Protein 1FZQ (pdb70)

Organism: Mus musculus (NCBI:txid10090)

Secondary structure (DSSP, 8-state):
----HHHH-SS--SSPEEEEEEESTTSSHHHHHHHH--SPPEEEEEETTEEEEEEEETTEEEEEEE-SS-GGGHHHHHHHHTT-SEEEEEEETT-GGGHHHHHHHHHHHTT-GGGTT--EEEEEE-TTSTTPPPHHHHHHHTTGGG--SS-EEEEE--TTT-TTHHHHHHHHHHT-

Radius of gyration: 15.07 Å; Cα contacts (8 Å, |Δi|>4): 317; chains: 1; bounding box: 36×38×41 Å

Solvent-accessible surface area: 9396 Å² total; per-residue (Å²): 120,179,88,20,9,4,144,88,13,169,108,42,33,149,103,68,0,76,2,5,0,0,0,13,71,102,2,14,9,42,60,2,1,128,50,0,6,97,68,139,44,59,136,77,84,55,35,168,33,3,103,2,63,24,6,82,4,86,41,3,90,1,28,5,6,75,8,7,75,98,207,157,16,54,76,97,6,90,75,62,2,109,87,12,38,0,1,0,0,1,5,22,4,29,39,156,200,67,56,152,77,5,12,96,23,4,62,68,8,28,127,36,139,89,1,67,100,13,14,0,0,0,0,0,4,43,51,66,80,188,93,24,8,60,26,81,102,5,5,114,42,16,92,0,111,87,23,201,88,22,77,55,70,37,40,45,4,4,2,133,89,16,133,13,0,58,85,0,0,52,38,0,19,174,40,65

GO terms:
  GO:0005525 GTP binding (F, IDA)
  GO:0003924 GTPase activity (F, IDA)
  GO:0019003 GDP binding (F, IDA)
  GO:0001822 kidney development (P, IMP)
  GO:0042461 photoreceptor cell development (P, IMP)
  GO:1903441 protein localization to ciliary membrane (P, IMP)
  GO:0006893 Golgi to plasma membrane transport (P, IMP)
  GO:0005515 protein binding (F, IPI)
  GO:0042073 intraciliary transport (P, IMP)
  GO:0007224 smoothened signaling pathway (P, IMP)
  GO:0000287 magnesium ion binding (F, IDA)
  GO:0035869 ciliary transition zone (C, IDA)
  GO:0036064 ciliary basal body (C, IDA)
  GO:0005930 axoneme (C, IDA)

Sequence (176 aa):
GLLSILRKLKSAPDQEVRILLLGLDNAGKTTLLKQLASEDISHITPTQGFNIKSVQSQGFKLNVWDIGGQRKIRPYWRSYFENTDILIYVIDSADRKRFEETGQELTELLEEEKLSCVPVLIFANKQDLLTAAPASEIAEGLNLHTIRDRVWQIQSCSALTGEGVQDGMNWVCKNV

Foldseek 3Di:
DPDAQLVVDDLFDDAQAEEEEEFAPPLCRVLLVVSHDVDDWDWDDPDPPWIWTWDDDNSYTYIYTYDDDDDPCVVVVLVSLQPHQAYEYGGAQLCPVCLLVRLVRVVVVCVDPSNFQREYEYEQEPPVDPRGDDQVVSCVSSVVVVDDRYHYYYWYAYSNVGPGSSVSVNVVRVRD

Nearest PDB structures (foldseek):
  1hur-assembly1_B  TM=9.306E-01  e=9.070E-22  Homo sapiens
  3lrp-assembly1_A  TM=9.505E-01  e=2.218E-21  Plasmodium falciparum
  1e0s-assembly1_A  TM=9.606E-01  e=5.782E-21  Homo sapiens
  6a8d-assembly1_A  TM=9.564E-01  e=5.782E-21  Chlamydomonas reinhardtii
  2x77-assembly1_A  TM=9.095E-01  e=7.488E-22  Leishmania maj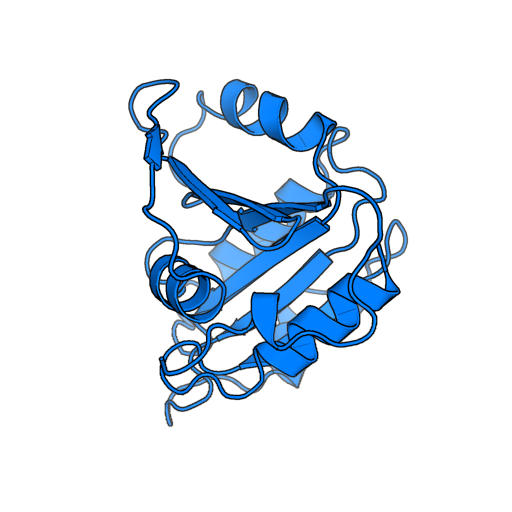or

B-factor: mean 23.77, std 12.43, range [6.06, 65.51]

CATH classification: 3.40.50.300

InterPro domains:
  IPR005225 Small GTP-binding domain [TIGR00231] (16-137)
  IPR006689 Small GTPase superfamily, ARF/SAR type [PF00025] (4-176)
  IPR006689 Small GTPase superfamily, ARF/SAR type [PR00328] (19-42)
  IPR006689 Small GTPase superfamily, ARF/SAR type [PR00328] (47-71)
  IPR006689 Small GTPase superfamily, ARF/SAR type [PR00328] (74-99)
  IPR006689 Small GTPase superfamily, ARF/SAR type [PR00328] (119-140)
  IPR006689 Small GTPase superfamily, ARF/SAR type [SM00178] (3-177)
  IPR027417 P-loop containing nucleoside triphosphate hydrolase [G3DSA:3.40.50.300] (18-182)
  IPR027417 P-loop containing nucleoside triphosphate hydrolase [SSF52540] (15-177)
  IPR044612 ADP-ribosylation factor-like protein 2/3 [PTHR45697] (1-179)

Structure (mmCIF, N/CA/C/O backbone):
data_1FZQ
#
_entry.id   1FZQ
#
_cell.length_a   74.421
_cell.length_b   64.583
_cell.length_c   40.386
_cell.angle_alpha   90.00
_cell.angle_beta   90.00
_cell.angle_gamma   90.00
#
_symmetry.space_group_name_H-M   'P 21 21 2'
#
loop_
_entity.id
_entity.type
_entity.pdbx_description
1 polymer 'ADP-RIBOSYLATION FACTOR-LIKE PROTEIN 3'
2 non-polymer 'SULFATE ION'
3 non-polymer 'AMMONIUM ION'
4 non-polymer '2-(N-MORPHOLINO)-ETHANESULFONIC ACID'
5 non-polymer "GUANOSINE-5'-DIPHOSPHATE"
6 water water
#
loop_
_atom_site.group_PDB
_atom_site.id
_atom_site.type_symbol
_atom_site.label_atom_id
_atom_site.label_alt_id
_atom_site.label_comp_id
_atom_site.label_asym_id
_atom_site.label_entity_id
_atom_site.label_seq_id
_atom_site.pdbx_PDB_ins_code
_atom_site.Cartn_x
_atom_site.Cartn_y
_atom_site.Cartn_z
_atom_site.occupancy
_atom_site.B_iso_or_equiv
_atom_site.auth_seq_id
_atom_site.auth_comp_id
_atom_site.auth_asym_id
_atom_site.auth_atom_id
_atom_site.pdbx_PDB_model_num
ATOM 1 N N . GLY A 1 1 ? 17.629 10.539 -5.911 1.00 50.22 2 GLY A N 1
ATOM 2 C CA . GLY A 1 1 ? 16.161 10.599 -6.093 1.00 50.30 2 GLY A CA 1
ATOM 3 C C . GLY A 1 1 ? 15.398 9.526 -5.338 1.00 49.65 2 GLY A C 1
ATOM 4 O O . GLY A 1 1 ? 15.460 8.344 -5.673 1.00 51.09 2 GLY A O 1
ATOM 5 N N . LEU A 1 2 ? 14.684 9.947 -4.296 1.00 48.67 3 LEU A N 1
ATOM 6 C CA . LEU A 1 2 ? 13.863 9.046 -3.433 1.00 46.70 3 LEU A CA 1
ATOM 7 C C . LEU A 1 2 ? 13.553 9.944 -2.274 1.00 44.71 3 LEU A C 1
ATOM 8 O O . LEU A 1 2 ? 13.882 9.727 -1.125 1.00 45.68 3 LEU A O 1
ATOM 13 N N . LEU A 1 3 ? 12.806 10.914 -2.710 1.00 41.12 4 LEU A N 1
ATOM 14 C CA . LEU A 1 3 ? 12.374 12.068 -1.997 1.00 37.20 4 LEU A CA 1
ATOM 15 C C . LEU A 1 3 ? 12.039 12.203 -0.513 1.00 33.07 4 LEU A C 1
ATOM 16 O O . LEU A 1 3 ? 11.172 11.504 0.002 1.00 32.47 4 LEU A O 1
ATOM 21 N N . SER A 1 4 ? 12.650 13.244 0.064 1.00 29.27 5 SER A N 1
ATOM 22 C CA . SER A 1 4 ? 12.515 13.634 1.474 1.00 25.66 5 SER A CA 1
ATOM 23 C C . SER A 1 4 ? 11.155 14.288 1.616 1.00 24.65 5 SER A C 1
ATOM 24 O O . SER A 1 4 ? 10.622 14.834 0.651 1.00 22.51 5 SER A O 1
ATOM 28 N N . ILE A 1 5 ? 10.595 14.238 2.812 1.00 21.98 6 ILE A N 1
ATOM 29 C CA . ILE A 1 5 ? 9.262 14.762 3.036 1.00 21.15 6 ILE A CA 1
ATOM 30 C C . ILE A 1 5 ? 9.054 16.272 2.921 1.00 21.24 6 ILE A C 1
ATOM 31 O O . ILE A 1 5 ? 8.037 16.709 2.380 1.00 20.61 6 ILE A O 1
ATOM 36 N N . LEU A 1 6 ? 9.996 17.076 3.406 1.00 20.85 7 LEU A N 1
ATOM 37 C CA . LEU A 1 6 ? 9.829 18.525 3.328 1.00 22.01 7 LEU A CA 1
ATOM 38 C C . LEU A 1 6 ? 9.641 18.971 1.888 1.00 25.03 7 LEU A C 1
ATOM 39 O O . LEU A 1 6 ? 9.005 19.990 1.618 1.00 25.83 7 LEU A O 1
ATOM 44 N N . ARG A 1 7 ? 10.183 18.188 0.964 1.00 27.36 8 ARG A N 1
ATOM 45 C CA . ARG A 1 7 ? 10.078 18.498 -0.452 1.00 31.85 8 ARG A CA 1
ATOM 46 C C . ARG A 1 7 ? 8.721 18.072 -1.026 1.00 33.91 8 ARG A C 1
ATOM 47 O O . ARG A 1 7 ? 8.143 18.778 -1.854 1.00 36.04 8 ARG A O 1
ATOM 55 N N . LYS A 1 8 ? 8.215 16.923 -0.583 1.00 36.76 9 LYS A N 1
ATOM 56 C CA . LYS A 1 8 ? 6.927 16.414 -1.059 1.00 38.82 9 LYS A CA 1
ATOM 57 C C . LYS A 1 8 ? 5.760 17.313 -0.657 1.00 40.91 9 LYS A C 1
ATOM 58 O O . LYS A 1 8 ? 4.735 17.361 -1.337 1.00 41.39 9 LYS A O 1
ATOM 64 N N . LEU A 1 9 ? 5.916 18.003 0.467 1.00 42.13 10 LEU A N 1
ATOM 65 C CA . LEU A 1 9 ? 4.873 18.870 1.001 1.00 43.65 10 LEU A CA 1
ATOM 66 C C . LEU A 1 9 ? 4.130 19.765 0.017 1.00 46.19 10 LEU A C 1
ATOM 67 O O . LEU A 1 9 ? 4.731 20.522 -0.746 1.00 46.34 10 LEU A O 1
ATOM 72 N N . LYS A 1 10 ? 2.805 19.662 0.057 1.00 48.92 11 LYS A N 1
ATOM 73 C CA . LYS A 1 10 ? 1.925 20.465 -0.781 1.00 52.01 11 LYS A CA 1
ATOM 74 C C . LYS A 1 10 ? 1.387 21.569 0.121 1.00 53.54 11 LYS A C 1
ATOM 75 O O . LYS A 1 10 ? 1.148 21.342 1.307 1.00 54.32 11 LYS A O 1
ATOM 81 N N . SER A 1 11 ? 1.194 22.760 -0.434 1.00 55.16 12 SER A N 1
ATOM 82 C CA . SER A 1 11 ? 0.696 23.885 0.351 1.00 56.49 12 SER A CA 1
ATOM 83 C C . SER A 1 11 ? 1.712 24.228 1.437 1.00 57.14 12 SER A C 1
ATOM 84 O O . SER A 1 11 ? 1.351 24.497 2.584 1.00 57.22 12 SER A O 1
ATOM 87 N N . ALA A 1 12 ? 2.988 24.203 1.065 1.00 57.69 13 ALA A N 1
ATOM 88 C CA . ALA A 1 12 ? 4.066 24.518 1.992 1.00 58.34 13 ALA A CA 1
ATOM 89 C C . ALA A 1 12 ? 4.119 26.028 2.198 1.00 58.59 13 ALA A C 1
ATOM 90 O O . ALA A 1 12 ? 3.879 26.797 1.266 1.00 58.50 13 ALA A O 1
ATOM 92 N N . PRO A 1 13 ? 4.431 26.472 3.427 1.00 58.74 14 PRO A N 1
ATOM 93 C CA . PRO A 1 13 ? 4.517 27.894 3.770 1.00 58.92 14 PRO A CA 1
ATOM 94 C C . PRO A 1 13 ? 5.231 28.776 2.747 1.00 58.68 14 PRO A C 1
ATOM 95 O O . PRO A 1 13 ? 5.818 28.291 1.779 1.00 59.10 14 PRO A O 1
ATOM 99 N N . ASP A 1 14 ? 5.175 30.080 2.990 1.00 57.95 15 ASP A N 1
ATOM 100 C CA . ASP A 1 14 ? 5.771 31.071 2.106 1.00 56.82 15 ASP A CA 1
ATOM 101 C C . ASP A 1 14 ? 7.048 31.648 2.709 1.00 55.25 15 ASP A C 1
ATOM 102 O O . ASP A 1 14 ? 8.023 31.903 2.001 1.00 55.21 15 ASP A O 1
ATOM 107 N N . GLN A 1 15 ? 7.030 31.859 4.021 1.00 52.75 16 GLN A N 1
ATOM 108 C CA . GLN A 1 15 ? 8.184 32.399 4.728 1.00 50.21 16 GLN A CA 1
ATOM 109 C C . GLN A 1 15 ? 9.025 31.229 5.222 1.00 47.31 16 GLN A C 1
ATOM 110 O O . GLN A 1 15 ? 8.540 30.099 5.283 1.00 46.86 16 GLN A O 1
ATOM 116 N N . GLU A 1 16 ? 10.282 31.488 5.566 1.00 43.23 17 GLU A N 1
ATOM 117 C CA . GLU A 1 16 ? 11.132 30.419 6.068 1.00 39.93 17 GLU A CA 1
ATOM 118 C C . GLU A 1 16 ? 10.600 30.018 7.437 1.00 36.12 17 GLU A C 1
ATOM 119 O O . GLU A 1 16 ? 10.361 30.870 8.292 1.00 36.37 17 GLU A O 1
ATOM 125 N N . VAL A 1 17 ? 10.407 28.720 7.637 1.00 30.74 18 VAL A N 1
ATOM 126 C CA . VAL A 1 17 ? 9.888 28.215 8.899 1.00 26.04 18 VAL A CA 1
ATOM 127 C C . VAL A 1 17 ? 11.003 27.647 9.771 1.00 22.49 18 VAL A C 1
ATOM 128 O O . VAL A 1 17 ? 11.736 26.755 9.350 1.00 23.21 18 VAL A O 1
ATOM 132 N N . ARG A 1 18 ? 11.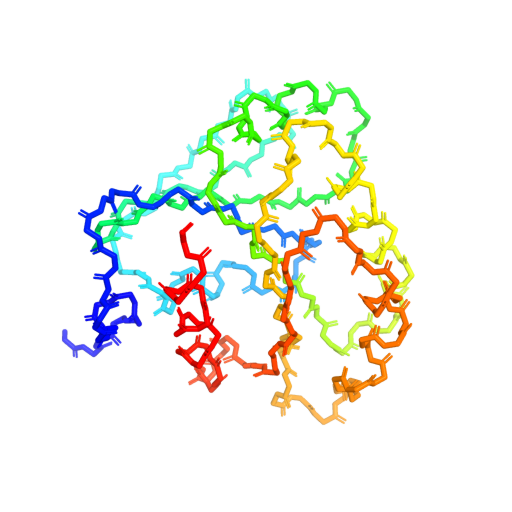127 28.175 10.985 1.00 20.08 19 ARG A N 1
ATOM 133 C CA . ARG A 1 18 ? 12.142 27.718 11.930 1.00 17.26 19 ARG A CA 1
ATOM 134 C C . ARG A 1 18 ? 11.541 26.636 12.818 1.00 16.31 19 ARG A C 1
ATOM 135 O O . ARG A 1 18 ? 10.597 26.890 13.561 1.00 14.42 19 ARG A O 1
ATOM 148 N N . ILE A 1 19 ? 12.098 25.430 12.737 1.00 15.24 20 ILE A N 1
ATOM 149 C CA . ILE A 1 19 ? 11.598 24.299 13.509 1.00 15.54 20 ILE A CA 1
ATOM 150 C C . ILE A 1 19 ? 12.611 23.778 14.508 1.00 13.60 20 ILE A C 1
ATOM 151 O O . ILE A 1 19 ? 13.802 23.709 14.215 1.00 13.91 20 ILE A O 1
ATOM 156 N N . LEU A 1 20 ? 12.130 23.425 15.694 1.00 12.51 21 LEU A N 1
ATOM 157 C CA . LEU A 1 20 ? 12.986 22.840 16.715 1.00 12.65 21 LEU A CA 1
ATOM 158 C C . LEU A 1 20 ? 12.475 21.417 16.858 1.00 12.68 21 LEU A C 1
ATOM 159 O O . LEU A 1 20 ? 11.290 21.209 17.099 1.00 13.56 21 LEU A O 1
ATOM 164 N N . LEU A 1 21 ? 13.367 20.448 16.678 1.00 10.62 22 LEU A N 1
ATOM 165 C CA . LEU A 1 21 ? 13.019 19.033 16.792 1.00 11.20 22 LEU A CA 1
ATOM 166 C C . LEU A 1 21 ? 13.680 18.564 18.086 1.00 11.53 22 LEU A C 1
ATOM 167 O O . LEU A 1 21 ? 14.889 18.331 18.120 1.00 10.66 22 LEU A O 1
ATOM 172 N N . LEU A 1 22 ? 12.887 18.428 19.146 1.00 9.12 23 LEU A N 1
ATOM 173 C CA . LEU A 1 22 ? 13.414 18.044 20.452 1.00 9.18 23 LEU A CA 1
ATOM 174 C C . LEU A 1 22 ? 12.818 16.770 21.028 1.00 9.65 23 LEU A C 1
ATOM 175 O O . LEU A 1 22 ? 11.768 16.298 20.585 1.00 10.15 23 LEU A O 1
ATOM 180 N N . GLY A 1 23 ? 13.505 16.226 22.029 1.00 9.64 24 GLY A N 1
ATOM 181 C CA . GLY A 1 23 ? 13.061 15.011 22.689 1.00 10.90 24 GLY A CA 1
ATOM 182 C C . GLY A 1 23 ? 14.250 14.337 23.354 1.00 10.60 24 GLY A C 1
ATOM 183 O O . GLY A 1 23 ? 15.380 14.797 23.214 1.00 11.34 24 GLY A O 1
ATOM 184 N N . LEU A 1 24 ? 14.008 13.250 24.077 1.00 11.81 25 LEU A N 1
ATOM 185 C CA . LEU A 1 24 ? 15.091 12.538 24.747 1.00 13.10 25 LEU A CA 1
ATOM 186 C C . LEU A 1 24 ? 15.987 11.835 23.744 1.00 12.34 25 LEU A C 1
ATOM 187 O O . LEU A 1 24 ? 15.585 11.561 22.613 1.00 11.50 25 LEU A O 1
ATOM 192 N N . ASP A 1 25 ? 17.208 11.532 24.165 1.00 13.96 26 ASP A N 1
ATOM 193 C CA . ASP A 1 25 ? 18.127 10.810 23.303 1.00 14.19 26 ASP A CA 1
ATOM 194 C C . ASP A 1 25 ? 17.439 9.490 22.964 1.00 14.38 26 ASP A C 1
ATOM 195 O O . ASP A 1 25 ? 16.696 8.950 23.788 1.00 15.05 26 ASP A O 1
ATOM 200 N N . ASN A 1 26 ? 17.682 8.991 21.755 1.00 13.81 27 ASN A N 1
ATOM 201 C CA . ASN A 1 26 ? 17.130 7.718 21.286 1.00 13.47 27 ASN A CA 1
ATOM 202 C C . ASN A 1 26 ? 15.655 7.786 20.879 1.00 11.89 27 ASN A C 1
ATOM 203 O O . ASN A 1 26 ? 15.055 6.768 20.540 1.00 12.33 27 ASN A O 1
ATOM 208 N N . ALA A 1 27 ? 15.072 8.979 20.905 1.00 8.82 28 ALA A N 1
ATOM 209 C CA . ALA A 1 27 ? 13.666 9.124 20.533 1.00 9.16 28 ALA A CA 1
ATOM 210 C C . ALA A 1 27 ? 13.434 8.877 19.042 1.00 9.47 28 ALA A C 1
ATOM 211 O O . ALA A 1 27 ? 12.346 8.459 18.641 1.00 9.57 28 ALA A O 1
ATOM 213 N N . GLY A 1 28 ? 14.462 9.136 18.235 1.00 8.01 29 GLY A N 1
ATOM 214 C CA . GLY A 1 28 ? 14.365 8.955 16.794 1.00 7.60 29 GLY A CA 1
ATOM 215 C C . GLY A 1 28 ? 14.450 10.260 16.010 1.00 10.14 29 GLY A C 1
ATOM 216 O O . GLY A 1 28 ? 14.053 10.321 14.845 1.00 9.19 29 GLY A O 1
ATOM 217 N N . LYS A 1 29 ? 14.984 11.302 16.642 1.00 9.68 30 LYS A N 1
ATOM 218 C CA . LYS A 1 29 ? 15.092 12.613 16.003 1.00 10.61 30 LYS A CA 1
ATOM 219 C C . LYS A 1 29 ? 16.016 12.666 14.790 1.00 8.88 30 LYS A C 1
ATOM 220 O O . LYS A 1 29 ? 15.685 13.293 13.786 1.00 9.61 30 LYS A O 1
ATOM 226 N N . THR A 1 30 ? 17.176 12.020 14.867 1.00 10.20 31 THR A N 1
ATOM 227 C CA . THR A 1 30 ? 18.093 12.033 13.732 1.00 12.07 31 THR A CA 1
ATOM 228 C C . THR A 1 30 ? 17.452 11.287 12.561 1.00 12.89 31 THR A C 1
ATOM 229 O O . THR A 1 30 ? 17.522 11.727 11.413 1.00 11.69 31 THR A O 1
ATOM 233 N N . THR A 1 31 ? 16.814 10.162 12.865 1.00 12.08 32 THR A N 1
ATOM 234 C CA . THR A 1 31 ? 16.150 9.358 11.853 1.00 11.95 32 THR A CA 1
ATOM 235 C C . THR A 1 31 ? 15.037 10.167 11.189 1.00 12.47 32 THR A C 1
ATOM 236 O O . THR A 1 31 ? 14.859 10.114 9.972 1.00 13.78 32 THR A O 1
ATOM 240 N N . LEU A 1 32 ? 14.291 10.918 11.996 1.00 11.58 33 LEU A N 1
ATOM 241 C CA . LEU A 1 32 ? 13.210 11.762 11.486 1.00 11.61 33 LEU A CA 1
ATOM 242 C C . LEU A 1 32 ? 13.794 12.888 10.626 1.00 11.60 33 LEU A C 1
ATOM 243 O O . LEU A 1 32 ? 13.294 13.185 9.544 1.00 12.36 33 LEU A O 1
ATOM 248 N N . LEU A 1 33 ? 14.864 13.509 11.112 1.00 11.59 34 LEU A N 1
ATOM 249 C CA . LEU A 1 33 ? 15.510 14.592 10.383 1.00 13.08 34 LEU A CA 1
ATOM 250 C C . LEU A 1 33 ? 15.885 14.149 8.977 1.00 14.66 34 LEU A C 1
ATOM 251 O O . LEU A 1 33 ? 15.676 14.880 8.008 1.00 15.35 34 LEU A O 1
ATOM 256 N N . LYS A 1 34 ? 16.426 12.942 8.869 1.00 14.74 35 LYS A N 1
ATOM 257 C CA . LYS A 1 34 ? 16.846 12.427 7.575 1.00 17.82 35 LYS A CA 1
ATOM 258 C C . LYS A 1 34 ? 15.687 12.068 6.649 1.00 18.03 35 LYS A C 1
ATOM 259 O O . LYS A 1 34 ? 15.866 11.989 5.436 1.00 21.35 35 LYS A O 1
ATOM 265 N N . GLN A 1 35 ? 14.501 11.853 7.213 1.00 18.61 36 GLN A N 1
ATOM 266 C CA . GLN A 1 35 ? 13.325 11.551 6.401 1.00 17.31 36 GLN A CA 1
ATOM 267 C C . GLN A 1 35 ? 12.805 12.874 5.852 1.00 17.28 36 GLN A C 1
ATOM 268 O O . GLN A 1 35 ? 12.250 12.934 4.755 1.00 16.19 36 GLN A O 1
ATOM 274 N N . LEU A 1 36 ? 13.006 13.935 6.629 1.00 15.71 37 LEU A N 1
ATOM 275 C CA . LEU A 1 36 ? 12.544 15.270 6.265 1.00 14.71 37 LEU A CA 1
ATOM 276 C C . LEU A 1 36 ? 13.422 16.007 5.258 1.00 15.80 37 LEU A C 1
ATOM 277 O O . LEU A 1 36 ? 12.913 16.683 4.365 1.00 14.60 37 LEU A O 1
ATOM 282 N N . ALA A 1 37 ? 14.736 15.878 5.409 1.00 16.58 38 ALA A N 1
ATOM 283 C CA . ALA A 1 37 ? 15.667 16.573 4.530 1.00 17.68 38 ALA A CA 1
ATOM 284 C C . ALA A 1 37 ? 16.888 15.736 4.186 1.00 19.07 38 ALA A C 1
ATOM 285 O O . ALA A 1 37 ? 17.359 14.937 4.999 1.00 18.51 38 ALA A O 1
ATOM 287 N N . SER A 1 38 ? 17.405 15.935 2.976 1.00 20.59 39 SER A N 1
ATOM 288 C CA . SER A 1 38 ? 18.578 15.205 2.521 1.00 22.22 39 SER A CA 1
ATOM 289 C C . SER A 1 38 ? 19.832 16.077 2.571 1.00 22.15 39 SER A C 1
ATOM 290 O O . SER A 1 38 ? 20.945 15.574 2.425 1.00 23.74 39 SER A O 1
ATOM 293 N N . GLU A 1 39 ? 19.651 17.378 2.784 1.00 22.32 40 GLU A N 1
ATOM 294 C CA . GLU A 1 39 ? 20.782 18.304 2.847 1.00 23.21 40 GLU A CA 1
ATOM 295 C C . GLU A 1 39 ? 21.782 17.918 3.937 1.00 24.69 40 GLU A C 1
ATOM 296 O O . GLU A 1 39 ? 21.430 17.251 4.914 1.00 23.11 40 GLU A O 1
ATOM 302 N N . ASP A 1 40 ? 23.029 18.350 3.771 1.00 23.20 41 ASP A N 1
ATOM 303 C CA . ASP A 1 40 ? 24.062 18.041 4.748 1.00 24.00 41 ASP A CA 1
ATOM 304 C C . ASP A 1 40 ? 23.758 18.650 6.110 1.00 22.02 41 ASP A C 1
ATOM 305 O O . ASP A 1 40 ? 23.280 19.780 6.214 1.00 22.03 41 ASP A O 1
ATOM 310 N N . ILE A 1 41 ? 24.046 17.879 7.150 1.00 20.93 42 ILE A N 1
ATOM 311 C CA . ILE A 1 41 ? 23.815 18.290 8.528 1.00 20.20 42 ILE A CA 1
ATOM 312 C C . ILE A 1 41 ? 25.020 19.021 9.111 1.00 19.98 42 ILE A C 1
ATOM 313 O O . ILE A 1 41 ? 26.158 18.560 8.987 1.00 21.63 42 ILE A O 1
ATOM 318 N N . SER A 1 42 ? 24.767 20.167 9.731 1.00 18.01 43 SER A N 1
ATOM 319 C CA . SER A 1 42 ? 25.828 20.931 10.374 1.00 17.77 43 SER A CA 1
ATOM 320 C C . SER A 1 42 ? 25.787 20.537 11.847 1.00 16.67 43 SER A C 1
ATOM 321 O O . SER A 1 42 ? 24.706 20.355 12.417 1.00 16.70 43 SER A O 1
ATOM 324 N N . HIS A 1 43 ? 26.957 20.384 12.456 1.00 14.92 44 HIS A N 1
ATOM 325 C CA . HIS A 1 43 ? 27.036 20.021 13.866 1.00 15.62 44 HIS A CA 1
ATOM 326 C C . HIS A 1 43 ? 27.605 21.212 14.610 1.00 16.93 44 HIS A C 1
ATOM 327 O O . HIS A 1 43 ? 28.765 21.590 14.414 1.00 19.63 44 HIS A O 1
ATOM 334 N N . ILE A 1 44 ? 26.778 21.799 15.465 1.00 14.79 45 ILE A N 1
ATOM 335 C CA . ILE A 1 44 ? 27.155 22.980 16.223 1.00 15.37 45 ILE A CA 1
ATOM 336 C C . ILE A 1 44 ? 27.167 22.705 17.723 1.00 14.40 45 ILE A C 1
ATOM 337 O O . ILE A 1 44 ? 26.307 21.991 18.238 1.00 13.10 45 ILE A O 1
ATOM 342 N N . THR A 1 45 ? 28.148 23.273 18.416 1.00 12.07 46 THR A N 1
ATOM 343 C CA . THR A 1 45 ? 28.272 23.096 19.860 1.00 13.65 46 THR A CA 1
ATOM 344 C C . THR A 1 45 ? 28.428 24.466 20.516 1.00 13.13 46 THR A C 1
ATOM 345 O O . THR A 1 45 ? 29.546 24.959 20.680 1.00 14.06 46 THR A O 1
ATOM 349 N N . PRO A 1 46 ? 27.311 25.102 20.906 1.00 13.36 47 PRO A N 1
ATOM 350 C CA . PRO A 1 46 ? 27.386 26.428 21.535 1.00 12.24 47 PRO A CA 1
ATOM 351 C C . PRO A 1 46 ? 28.110 26.437 22.878 1.00 12.34 47 PRO A C 1
ATOM 352 O O . PRO A 1 46 ? 28.751 27.427 23.247 1.00 13.62 47 PRO A O 1
ATOM 356 N N . THR A 1 47 ? 27.983 25.339 23.612 1.00 12.42 48 THR A N 1
ATOM 357 C CA . THR A 1 47 ? 28.625 25.197 24.913 1.00 13.03 48 THR A CA 1
ATOM 358 C C . THR A 1 47 ? 28.817 23.697 25.139 1.00 14.24 48 THR A C 1
ATOM 359 O O . THR A 1 47 ? 28.117 22.881 24.540 1.00 13.82 48 THR A O 1
ATOM 363 N N . GLN A 1 48 ? 29.768 23.319 25.983 1.00 15.48 49 GLN A N 1
ATOM 364 C CA . GLN A 1 48 ? 30.007 21.898 26.206 1.00 15.62 49 GLN A CA 1
ATOM 365 C C . GLN A 1 48 ? 28.765 21.175 26.705 1.00 16.86 49 GLN A C 1
ATOM 366 O O . GLN A 1 48 ? 28.129 21.607 27.670 1.00 17.02 49 GLN A O 1
ATOM 372 N N . GLY A 1 49 ? 28.421 20.077 26.036 1.00 17.09 50 GLY A N 1
ATOM 373 C CA . GLY A 1 49 ? 27.259 19.302 26.432 1.00 17.76 50 GLY A CA 1
ATOM 374 C C . GLY A 1 49 ? 25.998 19.672 25.678 1.00 17.98 50 GLY A C 1
ATOM 375 O O . GLY A 1 49 ? 24.945 19.070 25.882 1.00 20.11 50 GLY A O 1
ATOM 376 N N . PHE A 1 50 ? 26.096 20.672 24.811 1.00 15.80 51 PHE A N 1
ATOM 377 C CA . PHE A 1 50 ? 24.951 21.113 24.020 1.00 14.05 51 PHE A CA 1
ATOM 378 C C . PHE A 1 50 ? 25.323 20.864 22.564 1.00 14.33 51 PHE A C 1
ATOM 379 O O . PHE A 1 50 ? 26.032 21.657 21.937 1.00 15.24 51 PHE A O 1
ATOM 387 N N . ASN A 1 51 ? 24.859 19.732 22.045 1.00 14.08 52 ASN A N 1
ATOM 388 C CA . ASN A 1 51 ? 25.158 19.322 20.681 1.00 13.95 52 ASN A CA 1
ATOM 389 C C . ASN A 1 51 ? 23.959 19.458 19.764 1.00 13.81 52 ASN A C 1
ATOM 390 O O . ASN A 1 51 ? 22.964 18.734 19.897 1.00 14.17 52 ASN A O 1
ATOM 395 N N . ILE A 1 52 ? 24.077 20.369 18.810 1.00 10.91 53 ILE A N 1
ATOM 396 C CA . ILE A 1 52 ? 23.002 20.637 17.871 1.00 9.89 53 ILE A CA 1
ATOM 397 C C . ILE A 1 52 ? 23.264 20.095 16.468 1.00 11.08 53 ILE A C 1
ATOM 398 O O . ILE A 1 52 ? 24.396 20.117 15.979 1.00 11.47 53 ILE A O 1
ATOM 403 N N . LYS A 1 53 ? 22.213 19.577 15.838 1.00 10.71 54 LYS A N 1
ATOM 404 C CA . LYS A 1 53 ? 22.301 19.122 14.453 1.00 11.43 54 LYS A CA 1
ATOM 405 C C . LYS A 1 53 ? 21.420 20.130 13.723 1.00 12.57 54 LYS A C 1
ATOM 406 O O . LYS A 1 53 ? 20.252 20.296 14.065 1.00 13.32 54 LYS A O 1
ATOM 412 N N . SER A 1 54 ? 21.985 20.820 12.737 1.00 14.08 55 SER A N 1
ATOM 413 C CA . SER A 1 54 ? 21.243 21.852 12.020 1.00 14.76 55 SER A CA 1
ATOM 414 C C . SER A 1 54 ? 21.204 21.617 10.518 1.00 17.40 55 SER A C 1
ATOM 415 O O . SER A 1 54 ? 22.205 21.234 9.914 1.00 16.17 55 SER A O 1
ATOM 418 N N . VAL A 1 55 ? 20.043 21.865 9.918 1.00 16.78 56 VAL A N 1
ATOM 419 C CA . VAL A 1 55 ? 19.866 21.681 8.483 1.00 19.55 56 VAL A CA 1
ATOM 420 C C . VAL A 1 55 ? 18.932 22.733 7.890 1.00 21.03 56 VAL A C 1
ATOM 421 O O . VAL A 1 55 ? 17.936 23.116 8.508 1.00 18.42 56 VAL A O 1
ATOM 427 N N . GLN A 1 56 ? 19.271 23.194 6.689 1.00 22.68 57 GLN A N 1
ATOM 428 C CA . GLN A 1 56 ? 18.469 24.175 5.961 1.00 26.60 57 GLN A CA 1
ATOM 429 C C . GLN A 1 56 ? 17.901 23.424 4.758 1.00 26.87 57 GLN A C 1
ATOM 430 O O . GLN A 1 56 ? 18.660 22.933 3.924 1.00 27.86 57 GLN A O 1
ATOM 436 N N . SER A 1 57 ? 16.576 23.334 4.665 1.00 27.99 58 SER A N 1
ATOM 437 C CA . SER A 1 57 ? 15.953 22.602 3.566 1.00 29.15 58 SER A CA 1
ATOM 438 C C . SER A 1 57 ? 14.521 22.993 3.204 1.00 30.19 58 SER A C 1
ATOM 439 O O . SER A 1 57 ? 13.664 23.149 4.072 1.00 29.58 58 SER A O 1
ATOM 442 N N . GLN A 1 58 ? 14.278 23.131 1.904 1.00 31.48 59 GLN A N 1
ATOM 443 C CA . GLN A 1 58 ? 12.957 23.458 1.368 1.00 32.51 59 GLN A CA 1
ATOM 444 C C . GLN A 1 58 ? 12.208 24.572 2.090 1.00 31.96 59 GLN A C 1
ATOM 445 O O . GLN A 1 58 ? 11.004 24.462 2.321 1.00 33.08 59 GLN A O 1
ATOM 451 N N . GLY A 1 59 ? 12.909 25.645 2.434 1.00 31.30 60 GLY A N 1
ATOM 452 C CA . GLY A 1 59 ? 12.259 26.747 3.121 1.00 29.69 60 GLY A CA 1
ATOM 453 C C . GLY A 1 59 ? 12.089 26.490 4.605 1.00 28.44 60 GLY A C 1
ATOM 454 O O . GLY A 1 59 ? 11.304 27.157 5.280 1.00 28.87 60 GLY A O 1
ATOM 455 N N . PHE A 1 60 ? 12.824 25.512 5.118 1.00 25.45 61 PHE A N 1
ATOM 456 C CA . PHE A 1 60 ? 12.757 25.185 6.532 1.00 23.45 61 PHE A CA 1
ATOM 457 C C . PHE A 1 60 ? 14.145 25.189 7.154 1.00 22.73 61 PHE A C 1
ATOM 458 O O . PHE A 1 60 ? 15.122 24.777 6.529 1.00 21.77 61 PHE A O 1
ATOM 466 N N . LYS A 1 61 ? 14.223 25.675 8.385 1.00 20.78 62 LYS A N 1
ATOM 467 C CA . LYS A 1 61 ? 15.475 25.683 9.127 1.00 21.02 62 LYS A CA 1
ATOM 468 C C . LYS A 1 61 ? 15.186 24.798 10.323 1.00 18.06 62 LYS A C 1
ATOM 469 O O . LYS A 1 61 ? 14.279 25.087 11.102 1.00 17.02 62 LYS A O 1
ATOM 475 N N . LEU A 1 62 ? 15.939 23.714 10.461 1.00 16.80 63 LEU A N 1
ATOM 476 C CA . LEU A 1 62 ? 15.718 22.796 11.567 1.00 15.26 63 LEU A CA 1
ATOM 477 C C . LEU A 1 62 ? 16.928 22.695 12.476 1.00 14.50 63 LEU A C 1
ATOM 478 O O . LEU A 1 62 ? 18.060 22.603 12.006 1.00 14.28 63 LEU A O 1
ATOM 483 N N . ASN A 1 63 ? 16.671 22.730 13.780 1.00 12.28 64 ASN A N 1
ATOM 484 C CA . ASN A 1 63 ? 17.710 22.571 14.787 1.00 12.45 64 ASN A CA 1
ATOM 485 C C . ASN A 1 63 ? 17.216 21.431 15.658 1.00 11.95 64 ASN A C 1
ATOM 486 O O . ASN A 1 63 ? 16.052 21.417 16.090 1.00 11.28 64 ASN A O 1
ATOM 491 N N . VAL A 1 64 ? 18.101 20.469 15.889 1.00 10.96 65 VAL A N 1
ATOM 492 C CA . VAL A 1 64 ? 17.780 19.274 16.649 1.00 11.84 65 VAL A CA 1
ATOM 493 C C . VAL A 1 64 ? 18.759 19.008 17.783 1.00 12.24 65 VAL A C 1
ATOM 494 O O . VAL A 1 64 ? 19.974 19.041 17.584 1.00 12.11 65 VAL A O 1
ATOM 498 N N . TRP A 1 65 ? 18.236 18.745 18.973 1.00 10.87 66 TRP A N 1
ATOM 499 C CA . TRP A 1 65 ? 19.097 18.398 20.090 1.00 10.94 66 TRP A CA 1
ATOM 500 C C . TRP A 1 65 ? 18.317 17.603 21.124 1.00 12.48 66 TRP A C 1
ATOM 501 O O . TRP A 1 65 ? 17.073 17.612 21.134 1.00 10.70 66 TRP A O 1
ATOM 512 N N . ASP A 1 66 ? 19.046 16.869 21.956 1.00 12.88 67 ASP A N 1
ATOM 513 C CA . ASP A 1 66 ? 18.428 16.055 22.991 1.00 15.22 67 ASP A CA 1
ATOM 514 C C . ASP A 1 66 ? 18.129 16.929 24.197 1.00 17.59 67 ASP A C 1
ATOM 515 O O . ASP A 1 66 ? 18.989 17.697 24.637 1.00 16.89 67 ASP A O 1
ATOM 520 N N . ILE A 1 67 ? 16.918 16.828 24.736 1.00 17.34 68 ILE A N 1
ATOM 521 C CA . ILE A 1 67 ? 16.606 17.611 25.921 1.00 21.42 68 ILE A CA 1
ATOM 522 C C . ILE A 1 67 ? 16.918 16.775 27.152 1.00 23.56 68 ILE A C 1
ATOM 523 O O . ILE A 1 67 ? 17.371 15.635 27.033 1.00 22.58 68 ILE A O 1
ATOM 528 N N . GLY A 1 68 ? 16.678 17.338 28.330 1.00 26.64 69 GLY A N 1
ATOM 529 C CA . GLY A 1 68 ? 16.996 16.628 29.553 1.00 31.74 69 GLY A CA 1
ATOM 530 C C . GLY A 1 68 ? 18.467 16.894 29.806 1.00 35.05 69 GLY A C 1
ATOM 531 O O . GLY A 1 68 ? 19.046 17.778 29.175 1.00 35.21 69 GLY A O 1
ATOM 532 N N . GLY A 1 69 ? 19.080 16.158 30.725 1.00 38.74 70 GLY A N 1
ATOM 533 C CA . GLY A 1 69 ? 20.493 16.364 30.985 1.00 43.61 70 GLY A CA 1
ATOM 534 C C . GLY A 1 69 ? 20.879 17.449 31.977 1.00 47.20 70 GLY A C 1
ATOM 535 O O . GLY A 1 69 ? 20.218 17.645 32.996 1.00 47.85 70 GLY A O 1
ATOM 536 N N . GLN A 1 70 ? 21.953 18.167 31.649 1.00 49.89 71 GLN A N 1
ATOM 537 C CA . GLN A 1 70 ? 22.518 19.218 32.496 1.00 52.41 71 GLN A CA 1
ATOM 538 C C . GLN A 1 70 ? 21.741 20.512 32.722 1.00 53.40 71 GLN A C 1
ATOM 539 O O . GLN A 1 70 ? 21.133 21.073 31.813 1.00 54.37 71 GLN A O 1
ATOM 545 N N . ARG A 1 71 ? 21.831 20.982 33.962 1.00 54.37 72 ARG A N 1
ATOM 546 C CA . ARG A 1 71 ? 21.185 22.192 34.464 1.00 54.65 72 ARG A CA 1
ATOM 547 C C . ARG A 1 71 ? 21.534 23.512 33.764 1.00 53.52 72 ARG A C 1
ATOM 548 O O . ARG A 1 71 ? 20.684 24.146 33.140 1.00 53.45 72 ARG A O 1
ATOM 556 N N . LYS A 1 72 ? 22.797 23.910 33.895 1.00 52.05 73 LYS A N 1
ATOM 557 C CA . LYS A 1 72 ? 23.325 25.170 33.375 1.00 51.18 73 LYS A CA 1
ATOM 558 C C . LYS A 1 72 ? 23.322 25.454 31.871 1.00 49.21 73 LYS A C 1
ATOM 559 O O . LYS A 1 72 ? 23.837 26.490 31.445 1.00 49.33 73 LYS A O 1
ATOM 565 N N . ILE A 1 73 ? 22.752 24.576 31.055 1.00 46.98 74 ILE A N 1
ATOM 566 C CA . ILE A 1 73 ? 22.754 24.849 29.621 1.00 44.48 74 ILE A CA 1
ATOM 567 C C . ILE A 1 73 ? 21.407 25.337 29.097 1.00 42.08 74 ILE A C 1
ATOM 568 O O . ILE A 1 73 ? 21.192 25.408 27.887 1.00 41.52 74 ILE A O 1
ATOM 573 N N . ARG A 1 74 ? 20.509 25.689 30.013 1.00 39.59 75 ARG A N 1
ATOM 574 C CA . ARG A 1 74 ? 19.183 26.176 29.644 1.00 35.88 75 ARG A CA 1
ATOM 575 C C . ARG A 1 74 ? 19.236 27.543 28.958 1.00 32.64 75 ARG A C 1
ATOM 576 O O . ARG A 1 74 ? 18.530 27.778 27.977 1.00 30.85 75 ARG A O 1
ATOM 584 N N . PRO A 1 75 ? 20.059 28.471 29.474 1.00 29.16 76 PRO A N 1
ATOM 585 C CA . PRO A 1 75 ? 20.141 29.790 28.840 1.00 26.81 76 PRO A CA 1
ATOM 586 C C . PRO A 1 75 ? 20.533 29.670 27.371 1.00 24.57 76 PRO A C 1
ATOM 587 O O . PRO A 1 75 ? 20.145 30.499 26.542 1.00 22.53 76 PRO A O 1
ATOM 591 N N . TYR A 1 76 ? 21.311 28.637 27.055 1.00 21.92 77 TYR A N 1
ATOM 592 C CA . TYR A 1 76 ? 21.738 28.423 25.681 1.00 19.48 77 TYR A CA 1
ATOM 593 C C . TYR A 1 76 ? 20.591 27.861 24.856 1.00 17.19 77 TYR A C 1
ATOM 594 O O . TYR A 1 76 ? 20.479 28.166 23.674 1.00 17.75 77 TYR A O 1
ATOM 603 N N . TRP A 1 77 ? 19.738 27.046 25.476 1.00 17.25 78 TRP A N 1
ATOM 604 C CA . TRP A 1 77 ? 18.585 26.503 24.759 1.00 15.68 78 TRP A CA 1
ATOM 605 C C . TRP A 1 77 ? 17.626 27.662 24.470 1.00 15.35 78 TRP A C 1
ATOM 606 O O . TRP A 1 77 ? 17.093 27.789 23.368 1.00 14.91 78 TRP A O 1
ATOM 617 N N . ARG A 1 78 ? 17.412 28.502 25.480 1.00 16.28 79 ARG A N 1
ATOM 618 C CA . ARG A 1 78 ? 16.487 29.624 25.368 1.00 16.52 79 ARG A CA 1
ATOM 619 C C . ARG A 1 78 ? 16.757 30.585 24.220 1.00 15.12 79 ARG A C 1
ATOM 620 O O . ARG A 1 78 ? 15.825 31.160 23.669 1.00 14.72 79 ARG A O 1
ATOM 628 N N . SER A 1 79 ? 18.022 30.762 23.856 1.00 15.58 80 SER A N 1
ATOM 629 C CA . SER A 1 79 ? 18.353 31.660 22.761 1.00 17.66 80 SER A CA 1
ATOM 630 C C . SER A 1 79 ? 17.713 31.206 21.454 1.00 19.73 80 SER A C 1
ATOM 631 O O . SER A 1 79 ? 17.440 32.023 20.575 1.00 20.05 80 SER A O 1
ATOM 634 N N . TYR A 1 80 ? 17.464 29.904 21.332 1.00 19.78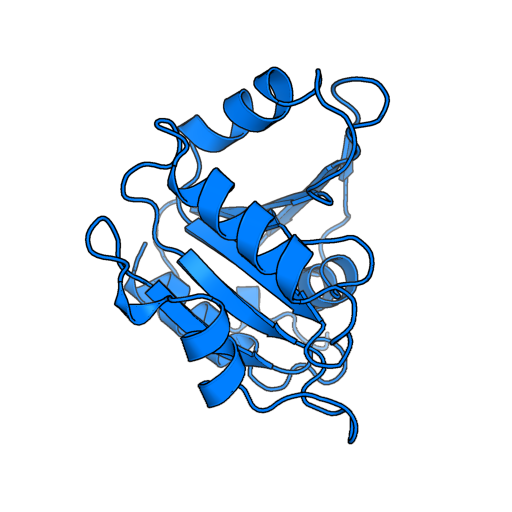 81 TYR A N 1
ATOM 635 C CA . TYR A 1 80 ? 16.843 29.365 20.127 1.00 21.19 81 TYR A CA 1
ATOM 636 C C . TYR A 1 80 ? 15.321 29.431 20.175 1.00 22.16 81 TYR A C 1
ATOM 637 O O . TYR A 1 80 ? 14.663 29.497 19.139 1.00 20.44 81 TYR A O 1
ATOM 646 N N . PHE A 1 81 ? 14.768 29.406 21.382 1.00 23.71 82 PHE A N 1
ATOM 647 C CA . PHE A 1 81 ? 13.320 29.452 21.561 1.00 24.50 82 PHE A CA 1
ATOM 648 C C . PHE A 1 81 ? 12.684 30.708 20.979 1.00 27.01 82 PHE A C 1
ATOM 649 O O . PHE A 1 81 ? 11.650 30.648 20.314 1.00 25.77 82 PHE A O 1
ATOM 657 N N . GLU A 1 82 ? 13.316 31.847 21.238 1.00 29.67 83 GLU A N 1
ATOM 658 C CA . GLU A 1 82 ? 12.818 33.143 20.795 1.00 32.13 83 GLU A CA 1
ATOM 659 C C . GLU A 1 82 ? 12.323 33.241 19.351 1.00 33.02 83 GLU A C 1
ATOM 660 O O . GLU A 1 82 ? 11.258 33.807 19.096 1.00 34.32 83 GLU A O 1
ATOM 666 N N . ASN A 1 83 ? 13.081 32.694 18.407 1.00 31.84 84 ASN A N 1
ATOM 667 C CA . ASN A 1 83 ? 12.695 32.788 17.003 1.00 30.92 84 ASN A CA 1
ATOM 668 C C . ASN A 1 83 ? 12.111 31.498 16.429 1.00 28.68 84 ASN A C 1
ATOM 669 O O . ASN A 1 83 ? 12.057 31.323 15.215 1.00 28.11 84 ASN A O 1
ATOM 674 N N . THR A 1 84 ? 11.661 30.606 17.302 1.00 24.25 85 THR A N 1
ATOM 675 C CA . THR A 1 84 ? 11.087 29.337 16.867 1.00 20.90 85 THR A CA 1
ATOM 676 C C . THR A 1 84 ? 9.632 29.481 16.432 1.00 20.53 85 THR A C 1
ATOM 677 O O . THR A 1 84 ? 8.822 30.071 17.146 1.00 21.20 85 THR A O 1
ATOM 681 N N . ASP A 1 85 ? 9.307 28.933 15.263 1.00 18.82 86 ASP A N 1
ATOM 682 C CA . ASP A 1 85 ? 7.947 28.990 14.731 1.00 18.56 86 ASP A CA 1
ATOM 683 C C . ASP A 1 85 ? 7.133 27.744 15.086 1.00 18.67 86 ASP A C 1
ATOM 684 O O . ASP A 1 85 ? 5.923 27.823 15.299 1.00 18.38 86 ASP A O 1
ATOM 689 N N . ILE A 1 86 ? 7.799 26.595 15.134 1.00 16.30 87 ILE A N 1
ATOM 690 C CA . ILE A 1 86 ? 7.128 25.332 15.436 1.00 14.08 87 ILE A CA 1
ATOM 691 C C . ILE A 1 86 ? 8.013 24.430 16.291 1.00 12.06 87 ILE A C 1
ATOM 692 O O . ILE A 1 86 ? 9.227 24.366 16.092 1.00 12.21 87 ILE A O 1
ATOM 700 N N . LEU A 1 87 ? 7.399 23.748 17.248 1.00 10.26 88 LEU A N 1
ATOM 701 C CA . LEU A 1 87 ? 8.120 22.802 18.087 1.00 9.92 88 LEU A CA 1
ATOM 702 C C . LEU A 1 87 ? 7.622 21.411 17.721 1.00 11.00 88 LEU A C 1
ATOM 703 O O . LEU A 1 87 ? 6.418 21.161 17.729 1.00 10.99 88 LEU A O 1
ATOM 708 N N . ILE A 1 88 ? 8.541 20.522 17.363 1.00 8.63 89 ILE A N 1
ATOM 709 C CA . ILE A 1 88 ? 8.168 19.143 17.068 1.00 8.74 89 ILE A CA 1
ATOM 710 C C . ILE A 1 88 ? 8.831 18.351 18.187 1.00 8.51 89 ILE A C 1
ATOM 711 O O . ILE A 1 88 ? 10.057 18.352 18.317 1.00 9.62 89 ILE A O 1
ATOM 716 N N . TYR A 1 89 ? 8.014 17.699 19.008 1.00 6.06 90 TYR A N 1
ATOM 717 C CA . TYR A 1 89 ? 8.524 16.931 20.135 1.00 9.44 90 TYR A CA 1
ATOM 718 C C . TYR A 1 89 ? 8.405 15.449 19.817 1.00 9.91 90 TYR A C 1
ATOM 719 O O . TYR A 1 89 ? 7.314 14.953 19.528 1.00 10.55 90 TYR A O 1
ATOM 728 N N . VAL A 1 90 ? 9.533 14.749 19.880 1.00 8.47 91 VAL A N 1
ATOM 729 C CA . VAL A 1 90 ? 9.569 13.337 19.535 1.00 9.79 91 VAL A CA 1
ATOM 730 C C . VAL A 1 90 ? 9.672 12.420 20.742 1.00 9.56 91 VAL A C 1
ATOM 731 O O . VAL A 1 90 ? 10.498 12.629 21.628 1.00 10.24 91 VAL A O 1
ATOM 735 N N . ILE A 1 91 ? 8.825 11.395 20.759 1.00 8.64 92 ILE A N 1
ATOM 736 C CA . ILE A 1 91 ? 8.799 10.425 21.844 1.00 8.74 92 ILE A CA 1
ATOM 737 C C . ILE A 1 91 ? 8.942 8.999 21.324 1.00 9.85 92 ILE A C 1
ATOM 738 O O . ILE A 1 91 ? 8.350 8.638 20.298 1.00 8.62 92 ILE A O 1
ATOM 743 N N . ASP A 1 92 ? 9.752 8.201 22.018 1.00 8.63 93 ASP A N 1
ATOM 744 C CA . ASP A 1 92 ? 9.922 6.795 21.666 1.00 10.58 93 ASP A CA 1
ATOM 745 C C . ASP A 1 92 ? 8.743 6.105 22.347 1.00 11.00 93 ASP A C 1
ATOM 746 O O . ASP A 1 92 ? 8.749 5.915 23.564 1.00 11.72 93 ASP A O 1
ATOM 751 N N . SER A 1 93 ? 7.731 5.751 21.560 1.00 10.91 94 SER A N 1
ATOM 752 C CA . SER A 1 93 ? 6.520 5.113 22.069 1.00 11.24 94 SER A CA 1
ATOM 753 C C . SER A 1 93 ? 6.722 3.782 22.784 1.00 13.80 94 SER A C 1
ATOM 754 O O . SER A 1 93 ? 5.868 3.369 23.568 1.00 14.39 94 SER A O 1
ATOM 757 N N . ALA A 1 94 ? 7.844 3.122 22.522 1.00 15.22 95 ALA A N 1
ATOM 758 C CA . ALA A 1 94 ? 8.130 1.828 23.135 1.00 18.18 95 ALA A CA 1
ATOM 759 C C . ALA A 1 94 ? 8.964 1.916 24.413 1.00 20.62 95 ALA A C 1
ATOM 760 O O . ALA A 1 94 ? 9.200 0.903 25.074 1.00 23.01 95 ALA A O 1
ATOM 762 N N . ASP A 1 95 ? 9.409 3.119 24.765 1.00 19.88 96 ASP A N 1
ATOM 763 C CA . ASP A 1 95 ? 10.224 3.309 25.967 1.00 19.72 96 ASP A CA 1
ATOM 764 C C . ASP A 1 95 ? 9.354 3.740 27.146 1.00 19.54 96 ASP A C 1
ATOM 765 O O . ASP A 1 95 ? 9.377 4.903 27.551 1.00 19.50 96 ASP A O 1
ATOM 770 N N . ARG A 1 96 ? 8.592 2.802 27.699 1.00 19.82 97 ARG A N 1
ATOM 771 C CA . ARG A 1 96 ? 7.717 3.107 28.823 1.00 21.25 97 ARG A CA 1
ATOM 772 C C . ARG A 1 96 ? 8.473 3.599 30.049 1.00 20.47 97 ARG A C 1
ATOM 773 O O . ARG A 1 96 ? 7.987 4.463 30.774 1.00 22.57 97 ARG A O 1
ATOM 781 N N . LYS A 1 97 ? 9.659 3.048 30.277 1.00 21.78 98 LYS A N 1
ATOM 782 C CA . LYS A 1 97 ? 10.462 3.434 31.431 1.00 22.86 98 LYS A CA 1
ATOM 783 C C . LYS A 1 97 ? 10.775 4.922 31.480 1.00 22.32 98 LYS A C 1
ATOM 784 O O . LYS A 1 97 ? 10.945 5.487 32.561 1.00 22.13 98 LYS A O 1
ATOM 790 N N . ARG A 1 98 ? 10.851 5.565 30.320 1.00 20.54 99 ARG A N 1
ATOM 791 C CA . ARG A 1 98 ? 11.161 6.986 30.303 1.00 18.82 99 ARG A CA 1
ATOM 792 C C . ARG A 1 98 ? 10.008 7.901 29.897 1.00 17.76 99 ARG A C 1
ATOM 793 O O . ARG A 1 98 ? 10.209 9.089 29.646 1.00 16.63 99 ARG A O 1
ATOM 801 N N . PHE A 1 99 ? 8.799 7.350 29.849 1.00 16.16 100 PHE A N 1
ATOM 802 C CA . PHE A 1 99 ? 7.621 8.139 29.505 1.00 16.08 100 PHE A CA 1
ATOM 803 C C . PHE A 1 99 ? 7.418 9.285 30.496 1.00 17.02 100 PHE A C 1
ATOM 804 O O . PHE A 1 99 ? 7.109 10.413 30.112 1.00 15.23 100 PHE A O 1
ATOM 818 N N . GLU A 1 100 ? 7.567 8.982 31.782 1.00 18.22 101 GLU A N 1
ATOM 819 C CA . GLU A 1 100 ? 7.392 9.989 32.818 1.00 19.92 101 GLU A CA 1
ATOM 820 C C . GLU A 1 100 ? 8.377 11.134 32.618 1.00 18.88 101 GLU A C 1
ATOM 821 O O . GLU A 1 100 ? 8.003 12.306 32.681 1.00 18.75 101 GLU A O 1
ATOM 827 N N . GLU A 1 101 ? 9.634 10.789 32.367 1.00 18.61 102 GLU A N 1
ATOM 828 C CA . GLU A 1 101 ? 10.664 11.796 32.162 1.00 18.38 102 GLU A CA 1
ATOM 829 C C . GLU A 1 101 ? 10.414 12.685 30.949 1.00 16.71 102 GLU A C 1
ATOM 830 O O . GLU A 1 101 ? 10.498 13.908 31.041 1.00 15.80 102 GLU A O 1
ATOM 836 N N . THR A 1 102 ? 10.109 12.083 29.807 1.00 15.99 103 THR A N 1
ATOM 837 C CA . THR A 1 102 ? 9.881 12.897 28.625 1.00 15.12 103 THR A CA 1
ATOM 838 C C . THR A 1 102 ? 8.635 13.772 28.775 1.00 13.45 103 THR A C 1
ATOM 839 O O . THR A 1 102 ? 8.573 14.882 28.241 1.00 12.79 103 THR A O 1
ATOM 843 N N . GLY A 1 103 ? 7.645 13.284 29.516 1.00 13.71 104 GLY A N 1
ATOM 844 C CA . GLY A 1 103 ? 6.447 14.076 29.724 1.00 14.36 104 GLY A CA 1
ATOM 845 C C . GLY A 1 103 ? 6.785 15.323 30.524 1.00 16.64 104 GLY A C 1
ATOM 846 O O . GLY A 1 103 ? 6.290 16.412 30.235 1.00 15.91 104 GLY A O 1
ATOM 847 N N . GLN A 1 104 ? 7.637 15.161 31.534 1.00 16.11 105 GLN A N 1
ATOM 848 C CA . GLN A 1 104 ? 8.051 16.280 32.372 1.00 18.43 105 GLN A CA 1
ATOM 849 C C . GLN A 1 104 ? 8.858 17.287 31.556 1.00 17.11 105 GLN A C 1
ATOM 850 O O . GLN A 1 104 ? 8.699 18.497 31.717 1.00 16.73 105 GLN A O 1
ATOM 856 N N . GLU A 1 105 ? 9.724 16.786 30.677 1.00 15.95 106 GLU A N 1
ATOM 857 C CA . GLU A 1 105 ? 10.531 17.660 29.838 1.00 15.77 106 GLU A CA 1
ATOM 858 C C . GLU A 1 105 ? 9.623 18.491 28.931 1.00 15.04 106 GLU A C 1
ATOM 859 O O . GLU A 1 105 ? 9.836 19.686 28.763 1.00 15.15 106 GLU A O 1
ATOM 865 N N . LEU A 1 106 ? 8.607 17.859 28.345 1.00 14.79 107 LEU A N 1
ATOM 866 C CA . LEU A 1 106 ? 7.688 18.583 27.472 1.00 14.72 107 LEU A CA 1
ATOM 867 C C . LEU A 1 106 ? 6.952 19.661 28.264 1.00 15.00 107 LEU A C 1
ATOM 868 O O . LEU A 1 106 ? 6.831 20.803 27.819 1.00 13.63 107 LEU A O 1
ATOM 873 N N . THR A 1 107 ? 6.459 19.288 29.440 1.00 17.56 108 THR A N 1
ATOM 874 C CA . THR A 1 107 ? 5.744 20.224 30.299 1.00 19.62 108 THR A CA 1
ATOM 875 C C . THR A 1 107 ? 6.607 21.459 30.562 1.00 19.35 108 THR A C 1
ATOM 876 O O . THR A 1 107 ? 6.136 22.589 30.445 1.00 19.29 108 THR A O 1
ATOM 880 N N . GLU A 1 108 ? 7.873 21.240 30.900 1.00 20.12 109 GLU A N 1
ATOM 881 C CA . GLU A 1 108 ? 8.790 22.344 31.163 1.00 20.28 109 GLU A CA 1
ATOM 882 C C . GLU 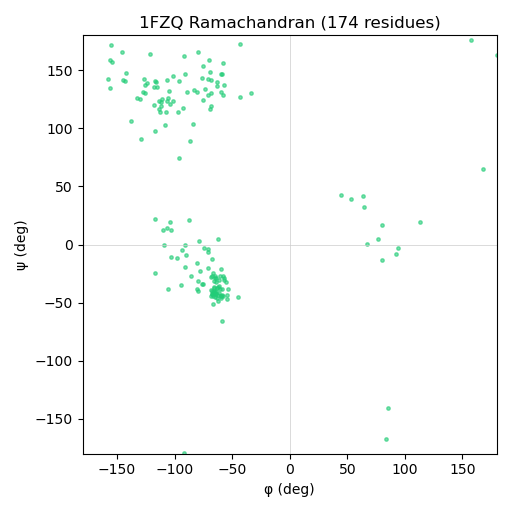A 1 108 ? 9.026 23.224 29.935 1.00 19.31 109 GLU A C 1
ATOM 883 O O . GLU A 1 108 ? 9.145 24.443 30.054 1.00 20.14 109 GLU A O 1
ATOM 889 N N . LEU A 1 109 ? 9.098 22.614 28.754 1.00 17.91 110 LEU A N 1
ATOM 890 C CA . LEU A 1 109 ? 9.296 23.381 27.530 1.00 17.41 110 LEU A CA 1
ATOM 891 C C . LEU A 1 109 ? 8.109 24.306 27.283 1.00 19.08 110 LEU A C 1
ATOM 892 O O . LEU A 1 109 ? 8.273 25.453 26.870 1.00 19.47 110 LEU A O 1
ATOM 897 N N . LEU A 1 110 ? 6.906 23.804 27.541 1.00 19.43 111 LEU A N 1
ATOM 898 C CA . LEU A 1 110 ? 5.715 24.604 27.312 1.00 20.43 111 LEU A CA 1
ATOM 899 C C . LEU A 1 110 ? 5.516 25.68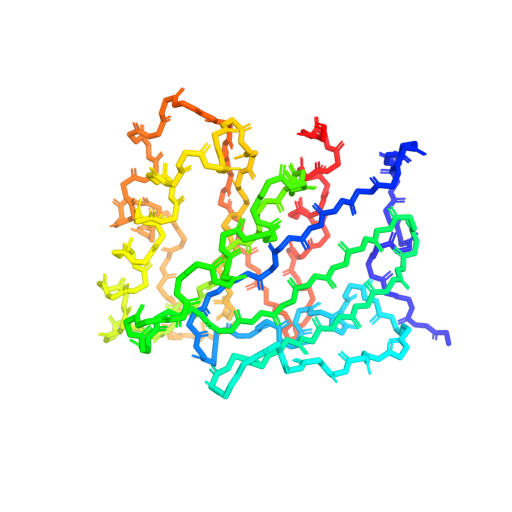4 28.377 1.00 22.40 111 LEU A C 1
ATOM 900 O O . LEU A 1 110 ? 4.583 26.482 28.292 1.00 23.54 111 LEU A O 1
ATOM 905 N N . GLU A 1 111 ? 6.400 25.712 29.372 1.00 24.03 112 GLU A N 1
ATOM 906 C CA . GLU A 1 111 ? 6.338 26.727 30.426 1.00 26.06 112 GLU A CA 1
ATOM 907 C C . GLU A 1 111 ? 7.327 27.847 30.101 1.00 25.75 112 GLU A C 1
ATOM 908 O O . GLU A 1 111 ? 7.317 28.898 30.741 1.00 25.13 112 GLU A O 1
ATOM 914 N N . GLU A 1 112 ? 8.190 27.610 29.116 1.00 25.42 113 GLU A N 1
ATOM 915 C CA . GLU A 1 112 ? 9.190 28.599 28.710 1.00 25.32 113 GLU A CA 1
ATOM 916 C C . GLU A 1 112 ? 8.549 29.817 28.056 1.00 25.35 113 GLU A C 1
ATOM 917 O O . GLU A 1 112 ? 7.906 29.701 27.013 1.00 24.02 113 GLU A O 1
ATOM 923 N N . GLU A 1 113 ? 8.738 30.988 28.657 1.00 24.98 114 GLU A N 1
ATOM 924 C CA . GLU A 1 113 ? 8.168 32.214 28.112 1.00 26.69 114 GLU A CA 1
ATOM 925 C C . GLU A 1 113 ? 8.538 32.428 26.652 1.00 25.00 114 GLU A C 1
ATOM 926 O O . GLU A 1 113 ? 7.716 32.892 25.860 1.00 23.69 114 GLU A O 1
ATOM 932 N N . LYS A 1 114 ? 9.775 32.090 26.299 1.00 24.26 115 LYS A N 1
ATOM 933 C CA . LYS A 1 114 ? 10.251 32.274 24.934 1.00 24.54 115 LYS A CA 1
ATOM 934 C C . LYS A 1 114 ? 9.573 31.375 23.908 1.00 22.41 115 LYS A C 1
ATOM 935 O O . LYS A 1 114 ? 9.716 31.589 22.706 1.00 21.32 115 LYS A O 1
ATOM 941 N N . LEU A 1 115 ? 8.841 30.372 24.380 1.00 19.99 116 LEU A N 1
ATOM 942 C CA . LEU A 1 115 ? 8.131 29.469 23.480 1.00 19.25 116 LEU A CA 1
ATOM 943 C C . LEU A 1 115 ? 6.634 29.736 23.515 1.00 20.25 116 LEU A C 1
ATOM 944 O O . LEU A 1 115 ? 5.845 28.928 23.034 1.00 18.82 116 LEU A O 1
ATOM 949 N N . SER A 1 116 ? 6.239 30.873 24.078 1.00 19.87 117 SER A N 1
ATOM 950 C CA . SER A 1 116 ? 4.821 31.195 24.161 1.00 20.41 117 SER A CA 1
ATOM 951 C C . SER A 1 116 ? 4.155 31.195 22.789 1.00 19.53 117 SER A C 1
ATOM 952 O O . SER A 1 116 ? 4.712 31.696 21.810 1.00 19.39 117 SER A O 1
ATOM 956 N N . CYS A 1 117 ? 2.962 30.612 22.736 1.00 20.21 118 CYS A N 1
ATOM 957 C CA . CYS A 1 117 ? 2.155 30.543 21.523 1.00 19.58 118 CYS A CA 1
ATOM 958 C C . CYS A 1 117 ? 2.697 29.679 20.388 1.00 17.25 118 CYS A C 1
ATOM 959 O O . CYS A 1 117 ? 2.075 29.588 19.331 1.00 18.41 118 CYS A O 1
ATOM 962 N N . VAL A 1 118 ? 3.846 29.044 20.590 1.00 15.04 119 VAL A N 1
ATOM 963 C CA . VAL A 1 118 ? 4.412 28.209 19.536 1.00 14.64 119 VAL A CA 1
ATOM 964 C C . VAL A 1 118 ? 3.652 26.889 19.416 1.00 13.46 119 VAL A C 1
ATOM 965 O O . VAL A 1 118 ? 3.505 26.157 20.396 1.00 14.11 119 VAL A O 1
ATOM 969 N N . PRO A 1 119 ? 3.140 26.584 18.211 1.00 13.62 120 PRO A N 1
ATOM 970 C CA . PRO A 1 119 ? 2.396 25.341 17.978 1.00 14.06 120 PRO A CA 1
ATOM 971 C C . PRO A 1 119 ? 3.306 24.163 18.296 1.00 14.05 120 PRO A C 1
ATOM 972 O O . PRO A 1 119 ? 4.512 24.247 18.077 1.00 13.51 120 PRO A O 1
ATOM 976 N N . VAL A 1 120 ? 2.741 23.071 18.797 1.00 11.70 121 VAL A N 1
ATOM 977 C CA . VAL A 1 120 ? 3.562 21.908 19.090 1.00 10.42 121 VAL A CA 1
ATOM 978 C C . VAL A 1 120 ? 2.980 20.630 18.507 1.00 12.53 121 VAL A C 1
ATOM 979 O O . VAL A 1 120 ? 1.811 20.301 18.720 1.00 12.35 121 VAL A O 1
ATOM 983 N N . LEU A 1 121 ? 3.803 19.937 17.728 1.00 10.22 122 LEU A N 1
ATOM 984 C CA . LEU A 1 121 ? 3.416 18.665 17.139 1.00 11.34 122 LEU A CA 1
ATOM 985 C C . LEU A 1 121 ? 4.162 17.604 17.934 1.00 9.84 122 LEU A C 1
ATOM 986 O O . LEU A 1 121 ? 5.381 17.673 18.080 1.00 10.86 122 LEU A O 1
ATOM 991 N N . ILE A 1 122 ? 3.434 16.635 18.469 1.00 9.62 123 ILE A N 1
ATOM 992 C CA . ILE A 1 122 ? 4.078 15.568 19.216 1.00 9.86 123 ILE A CA 1
ATOM 993 C C . ILE A 1 122 ? 4.082 14.349 18.314 1.00 9.41 123 ILE A C 1
ATOM 994 O O . ILE A 1 122 ? 3.026 13.896 17.871 1.00 9.34 123 ILE A O 1
ATOM 999 N N . PHE A 1 123 ? 5.269 13.834 18.021 1.00 8.22 124 PHE A N 1
ATOM 1000 C CA . PHE A 1 123 ? 5.369 12.638 17.210 1.00 8.80 124 PHE A CA 1
ATOM 1001 C C . PHE A 1 123 ? 5.513 11.452 18.139 1.00 9.30 124 PHE A C 1
ATOM 1002 O O . PHE A 1 123 ? 6.487 11.359 18.900 1.00 9.61 124 PHE A O 1
ATOM 1010 N N . ALA A 1 124 ? 4.506 10.584 18.134 1.00 6.68 125 ALA A N 1
ATOM 1011 C CA . ALA A 1 124 ? 4.578 9.340 18.914 1.00 9.44 125 ALA A CA 1
ATOM 1012 C C . ALA A 1 124 ? 5.273 8.361 17.960 1.00 7.56 125 ALA A C 1
ATOM 1013 O O . ALA A 1 124 ? 4.641 7.674 17.155 1.00 9.82 125 ALA A O 1
ATOM 1015 N N . ASN A 1 125 ? 6.597 8.355 18.046 1.00 8.32 126 ASN A N 1
ATOM 1016 C CA . ASN A 1 125 ? 7.449 7.571 17.175 1.00 7.91 126 ASN A CA 1
ATOM 1017 C C . ASN A 1 125 ? 7.606 6.091 17.491 1.00 9.03 126 ASN A C 1
ATOM 1018 O O . ASN A 1 125 ? 7.242 5.625 18.570 1.00 9.56 126 ASN A O 1
ATOM 1023 N N . LYS A 1 126 ? 8.148 5.366 16.514 1.00 9.00 127 LYS A N 1
ATOM 1024 C CA . LYS A 1 126 ? 8.393 3.927 16.603 1.00 10.03 127 LYS A CA 1
ATOM 1025 C C . LYS A 1 126 ? 7.106 3.119 16.724 1.00 9.66 127 LYS A C 1
ATOM 1026 O O . LYS A 1 126 ? 7.074 2.057 17.351 1.00 11.50 127 LYS A O 1
ATOM 1032 N N . GLN A 1 127 ? 6.040 3.616 16.109 1.00 10.35 128 GLN A N 1
ATOM 1033 C CA . GLN A 1 127 ? 4.765 2.915 16.167 1.00 11.31 128 GLN A CA 1
ATOM 1034 C C . GLN A 1 127 ? 4.756 1.626 15.357 1.00 12.38 128 GLN A C 1
ATOM 1035 O O . GLN A 1 127 ? 3.769 0.887 15.374 1.00 14.08 128 GLN A O 1
ATOM 1041 N N . ASP A 1 128 ? 5.851 1.355 14.651 1.00 11.99 129 ASP A N 1
ATOM 1042 C CA . ASP A 1 128 ? 5.968 0.129 13.870 1.00 13.78 129 ASP A CA 1
ATOM 1043 C C . ASP A 1 128 ? 6.295 -1.036 14.812 1.00 12.60 129 ASP A C 1
ATOM 1044 O O . ASP A 1 128 ? 6.034 -2.199 14.491 1.00 16.82 129 ASP A O 1
ATOM 1049 N N . LEU A 1 129 ? 6.854 -0.717 15.976 1.00 12.16 130 LEU A N 1
ATOM 1050 C CA . LEU A 1 129 ? 7.222 -1.731 16.969 1.00 12.90 130 LEU A CA 1
ATOM 1051 C C . LEU A 1 129 ? 5.994 -2.353 17.632 1.00 12.69 130 LEU A C 1
ATOM 1052 O O . LEU A 1 129 ? 5.004 -1.665 17.894 1.00 12.59 130 LEU A O 1
ATOM 1057 N N . LEU A 1 130 ? 6.061 -3.655 17.899 1.00 12.64 131 LEU A N 1
ATOM 1058 C CA . LEU A 1 130 ? 4.963 -4.353 18.563 1.00 11.01 131 LEU A CA 1
ATOM 1059 C C . LEU A 1 130 ? 5.005 -4.070 20.064 1.00 12.41 131 LEU A C 1
ATOM 1060 O O . LEU A 1 130 ? 4.204 -4.598 20.832 1.00 12.21 131 LEU A O 1
ATOM 1065 N N . THR A 1 131 ? 5.949 -3.229 20.471 1.00 11.19 132 THR A N 1
ATOM 1066 C CA . THR A 1 131 ? 6.118 -2.852 21.870 1.00 13.33 132 THR A CA 1
ATOM 1067 C C . THR A 1 131 ? 5.689 -1.400 22.093 1.00 13.02 132 THR A C 1
ATOM 1068 O O . THR A 1 131 ? 5.739 -0.894 23.213 1.00 14.07 132 THR A O 1
ATOM 1072 N N . ALA A 1 132 ? 5.264 -0.739 21.020 1.00 14.19 133 ALA A N 1
ATOM 1073 C CA . ALA A 1 132 ? 4.846 0.659 21.096 1.00 13.44 133 ALA A CA 1
ATOM 1074 C C . ALA A 1 132 ? 3.518 0.887 21.822 1.00 13.52 133 ALA A C 1
ATOM 1075 O O . ALA A 1 132 ? 2.507 0.258 21.512 1.00 13.74 133 ALA A O 1
ATOM 1077 N N . ALA A 1 133 ? 3.529 1.804 22.786 1.00 13.44 134 ALA A N 1
ATOM 1078 C CA . ALA A 1 133 ? 2.330 2.140 23.543 1.00 14.53 134 ALA A CA 1
ATOM 1079 C C . ALA A 1 133 ? 1.355 2.866 22.617 1.00 16.22 134 ALA A C 1
ATOM 1080 O O . ALA A 1 133 ? 1.774 3.566 21.697 1.00 15.79 134 ALA A O 1
ATOM 1082 N N . PRO A 1 134 ? 0.039 2.704 22.843 1.00 16.84 135 PRO A N 1
ATOM 1083 C CA . PRO A 1 134 ? -0.962 3.366 21.998 1.00 18.04 135 PRO A CA 1
ATOM 1084 C C . PRO A 1 134 ? -0.888 4.891 22.078 1.00 16.32 135 PRO A C 1
ATOM 1085 O O . PRO A 1 134 ? -0.745 5.454 23.161 1.00 16.25 135 PRO A O 1
ATOM 1089 N N . ALA A 1 135 ? -0.986 5.549 20.924 1.00 15.78 136 ALA A N 1
ATOM 1090 C CA . ALA A 1 135 ? -0.915 7.006 20.855 1.00 14.42 136 ALA A CA 1
ATOM 1091 C C . ALA A 1 135 ? -1.983 7.715 21.689 1.00 15.98 136 ALA A C 1
ATOM 1092 O O . ALA A 1 135 ? -1.710 8.753 22.297 1.00 15.37 136 ALA A O 1
ATOM 1094 N N . SER A 1 136 ? -3.194 7.167 21.724 1.00 13.91 137 SER A N 1
ATOM 1095 C CA . SER A 1 136 ? -4.263 7.791 22.502 1.00 15.39 137 SER A CA 1
ATOM 1096 C C . SER A 1 136 ? -3.904 7.823 23.983 1.00 16.58 137 SER A C 1
ATOM 1097 O O . SER A 1 136 ? -4.229 8.778 24.686 1.00 16.01 137 SER A O 1
ATOM 1100 N N . GLU A 1 137 ? -3.234 6.775 24.455 1.00 16.69 138 GLU A N 1
ATOM 1101 C CA . GLU A 1 137 ? -2.837 6.708 25.856 1.00 18.51 138 GLU A CA 1
ATOM 1102 C C . GLU A 1 137 ? -1.645 7.612 26.141 1.00 18.67 138 GLU A C 1
ATOM 1103 O O . GLU A 1 137 ? -1.532 8.183 27.229 1.00 18.75 138 GLU A O 1
ATOM 1109 N N . ILE A 1 138 ? -0.756 7.746 25.163 1.00 15.40 139 ILE A N 1
ATOM 1110 C CA . ILE A 1 138 ? 0.402 8.617 25.325 1.00 15.33 139 ILE A CA 1
ATOM 1111 C C . ILE A 1 138 ? -0.110 10.049 25.485 1.00 15.83 139 ILE A C 1
ATOM 1112 O O . ILE A 1 138 ? 0.367 10.800 26.340 1.00 15.54 139 ILE A O 1
ATOM 1117 N N . ALA A 1 139 ? -1.096 10.412 24.669 1.00 15.67 140 ALA A N 1
ATOM 1118 C CA . ALA A 1 139 ? -1.680 11.749 24.719 1.00 16.89 140 ALA A CA 1
ATOM 1119 C C . ALA A 1 139 ? -2.250 12.047 26.100 1.00 19.72 140 ALA A C 1
ATOM 1120 O O . ALA A 1 139 ? -2.051 13.139 26.636 1.00 18.50 140 ALA A O 1
ATOM 1122 N N . GLU A 1 140 ? -2.955 11.079 26.680 1.00 20.08 141 GLU A N 1
ATOM 1123 C CA . GLU A 1 140 ? -3.538 11.284 28.001 1.00 21.67 141 GLU A CA 1
ATOM 1124 C C . GLU A 1 140 ? -2.425 11.368 29.041 1.00 22.01 141 GLU A C 1
ATOM 1125 O O . GLU A 1 140 ? -2.481 12.183 29.963 1.00 22.95 141 GLU A O 1
ATOM 1131 N N . GLY A 1 141 ? -1.402 10.535 28.875 1.00 21.13 142 GLY A N 1
ATOM 1132 C CA . GLY A 1 141 ? -0.286 10.532 29.804 1.00 22.37 142 GLY A CA 1
ATOM 1133 C C . GLY A 1 141 ? 0.508 11.825 29.799 1.00 21.71 142 GLY A C 1
ATOM 1134 O O . GLY A 1 141 ? 1.123 12.185 30.802 1.00 23.66 142 GLY A O 1
ATOM 1135 N N . LEU A 1 142 ? 0.504 12.526 28.670 1.00 21.99 143 LEU A N 1
ATOM 1136 C CA . LEU A 1 142 ? 1.223 13.791 28.554 1.00 20.71 143 LEU A CA 1
ATOM 1137 C C . LEU A 1 142 ? 0.315 14.960 28.922 1.00 22.13 143 LEU A C 1
ATOM 1138 O O . LEU A 1 142 ? 0.739 16.118 28.893 1.00 21.15 143 LEU A O 1
ATOM 1143 N N . ASN A 1 143 ? -0.932 14.646 29.266 1.00 22.10 144 ASN A N 1
ATOM 1144 C CA . ASN A 1 143 ? -1.929 15.652 29.620 1.00 22.47 144 ASN A CA 1
ATOM 1145 C C . ASN A 1 143 ? -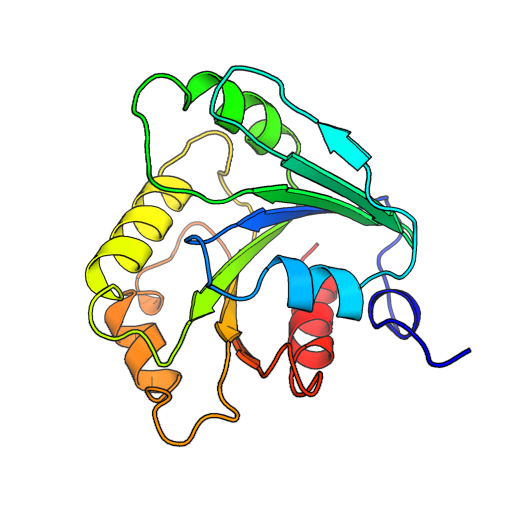2.039 16.719 28.538 1.00 21.15 144 ASN A C 1
ATOM 1146 O O . ASN A 1 143 ? -2.209 17.906 28.824 1.00 21.95 144 ASN A O 1
ATOM 1154 N N . LEU A 1 144 ? -1.954 16.286 27.285 1.00 19.91 145 LEU A N 1
ATOM 1155 C CA . LEU A 1 144 ? -2.036 17.206 26.160 1.00 19.48 145 LEU A CA 1
ATOM 1156 C C . LEU A 1 144 ? -3.364 17.947 26.092 1.00 19.61 145 LEU A C 1
ATOM 1157 O O . LEU A 1 144 ? -3.422 19.084 25.622 1.00 18.91 145 LEU A O 1
ATOM 1162 N N . HIS A 1 145 ? -4.436 17.319 26.562 1.00 20.24 146 HIS A N 1
ATOM 1163 C CA . HIS A 1 145 ? -5.735 17.969 26.490 1.00 22.13 146 HIS A CA 1
ATOM 1164 C C . HIS A 1 145 ? -5.914 19.143 27.449 1.00 23.66 146 HIS A C 1
ATOM 1165 O O . HIS A 1 145 ? -6.915 19.854 27.381 1.00 24.66 146 HIS A O 1
ATOM 1172 N N . THR A 1 146 ? -4.936 19.361 28.323 1.00 25.86 147 THR A N 1
ATOM 1173 C CA . THR A 1 146 ? -4.997 20.479 29.263 1.00 28.44 147 THR A CA 1
ATOM 1174 C C . THR A 1 146 ? -4.354 21.727 28.646 1.00 30.52 147 THR A C 1
ATOM 1175 O O . THR A 1 146 ? -4.452 22.821 29.199 1.00 32.12 147 THR A O 1
ATOM 1179 N N . ILE A 1 147 ? -3.699 21.557 27.500 1.00 31.48 148 ILE A N 1
ATOM 1180 C CA . ILE A 1 147 ? -3.040 22.668 26.813 1.00 32.50 148 ILE A CA 1
ATOM 1181 C C . ILE A 1 147 ? -4.060 23.648 26.231 1.00 34.44 148 ILE A C 1
ATOM 1182 O O . ILE A 1 147 ? -4.834 23.299 25.338 1.00 34.12 148 ILE A O 1
ATOM 1187 N N . ARG A 1 148 ? -4.040 24.879 26.737 1.00 35.17 149 ARG A N 1
ATOM 1188 C CA . ARG A 1 148 ? -4.966 25.924 26.301 1.00 36.66 149 ARG A CA 1
ATOM 1189 C C . ARG A 1 148 ? -4.248 27.105 25.652 1.00 35.73 149 ARG A C 1
ATOM 1190 O O . ARG A 1 148 ? -4.836 27.836 24.855 1.00 38.46 149 ARG A O 1
ATOM 1198 N N . ASP A 1 149 ? -2.979 27.283 26.003 1.00 34.19 150 ASP A N 1
ATOM 1199 C CA . ASP A 1 149 ? -2.179 28.406 25.519 1.00 31.61 150 ASP A CA 1
ATOM 1200 C C . ASP A 1 149 ? -1.438 28.230 24.194 1.00 28.54 150 ASP A C 1
ATOM 1201 O O . ASP A 1 149 ? -0.470 28.942 23.930 1.00 28.01 150 ASP A O 1
ATOM 1206 N N . ARG A 1 150 ? -1.885 27.293 23.364 1.00 25.23 151 ARG A N 1
ATOM 1207 C CA . ARG A 1 150 ? -1.260 27.055 22.063 1.00 20.79 151 ARG A CA 1
ATOM 1208 C C . ARG A 1 150 ? -2.002 25.926 21.368 1.00 19.42 151 ARG A C 1
ATOM 1209 O O . ARG A 1 150 ? -2.748 25.188 22.011 1.00 19.14 151 ARG A O 1
ATOM 1217 N N . VAL A 1 151 ? -1.813 25.798 20.058 1.00 16.72 152 VAL A N 1
ATOM 1218 C CA . VAL A 1 151 ? -2.454 24.712 19.327 1.00 16.86 152 VAL A CA 1
ATOM 1219 C C . VAL A 1 151 ? -1.493 23.528 19.328 1.00 15.43 152 VAL A C 1
ATOM 1220 O O . VAL A 1 151 ? -0.272 23.708 19.312 1.00 15.30 152 VAL A O 1
ATOM 1224 N N . TRP A 1 152 ? -2.044 22.320 19.365 1.00 13.89 153 TRP A N 1
ATOM 1225 C CA . TRP A 1 152 ? -1.217 21.123 19.394 1.00 13.43 153 TRP A CA 1
ATOM 1226 C C . TRP A 1 152 ? -1.850 19.968 18.635 1.00 13.72 153 TRP A C 1
ATOM 1227 O O . TRP A 1 152 ? -3.037 19.987 18.307 1.00 14.06 153 TRP A O 1
ATOM 1238 N N . GLN A 1 153 ? -1.038 18.954 18.367 1.00 12.51 154 GLN A N 1
ATOM 1239 C CA . GLN A 1 153 ? -1.486 17.773 17.650 1.00 12.70 154 GLN A CA 1
ATOM 1240 C C . GLN A 1 153 ? -0.539 16.635 17.974 1.00 13.10 154 GLN A C 1
ATOM 1241 O O . GLN A 1 153 ? 0.663 16.856 18.112 1.00 11.72 154 GLN A O 1
ATOM 1247 N N . ILE A 1 154 ? -1.073 15.425 18.116 1.00 12.06 155 ILE A N 1
ATOM 1248 C CA . ILE A 1 154 ? -0.214 14.273 18.348 1.00 11.32 155 ILE A CA 1
ATOM 1249 C C . ILE A 1 154 ? -0.384 13.398 17.118 1.00 10.73 155 ILE A C 1
ATOM 1250 O O . ILE A 1 154 ? -1.498 13.211 16.626 1.00 12.16 155 ILE A O 1
ATOM 1255 N 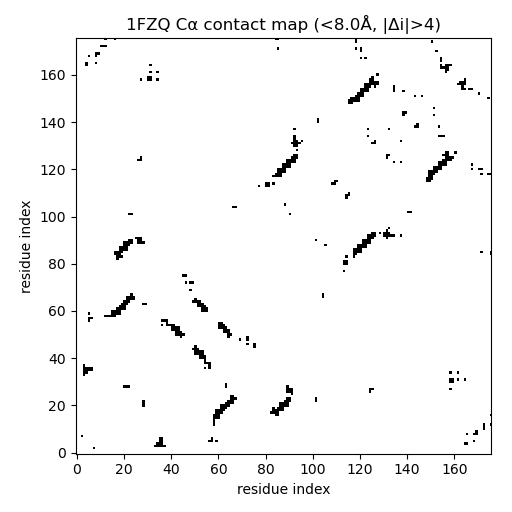N . GLN A 1 155 ? 0.730 12.893 16.598 1.00 9.87 156 GLN A N 1
ATOM 1256 C CA . GLN A 1 155 ? 0.709 12.079 15.390 1.00 9.30 156 GLN A CA 1
ATOM 1257 C C . GLN A 1 155 ? 1.521 10.814 15.550 1.00 10.37 156 GLN A C 1
ATOM 1258 O O . GLN A 1 155 ? 2.697 10.863 15.912 1.00 10.21 156 GLN A O 1
ATOM 1264 N N . SER A 1 156 ? 0.881 9.685 15.280 1.00 9.75 157 SER A N 1
ATOM 1265 C CA . SER A 1 156 ? 1.540 8.391 15.336 1.00 10.13 157 SER A CA 1
ATOM 1266 C C . SER A 1 156 ? 2.440 8.300 14.109 1.00 11.20 157 SER A C 1
ATOM 1267 O O . SER A 1 156 ? 2.018 8.626 13.000 1.00 12.84 157 SER A O 1
ATOM 1271 N N . CYS A 1 157 ? 3.680 7.864 14.291 1.00 9.58 158 CYS A N 1
ATOM 1272 C CA . CYS A 1 157 ? 4.572 7.751 13.149 1.00 9.66 158 CYS A CA 1
ATOM 1273 C C . CYS A 1 157 ? 5.663 6.732 13.381 1.00 10.16 158 CYS A C 1
ATOM 1274 O O . 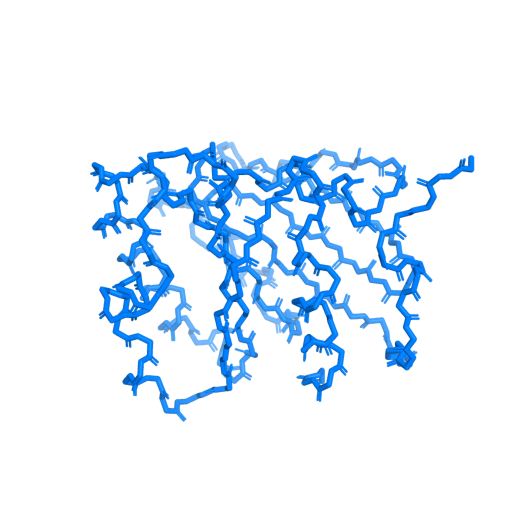CYS A 1 157 ? 5.814 6.189 14.476 1.00 10.38 158 CYS A O 1
ATOM 1277 N N . SER A 1 158 ? 6.400 6.468 12.312 1.00 10.71 159 SER A N 1
ATOM 1278 C CA . SER A 1 158 ? 7.546 5.580 12.339 1.00 10.52 159 SER A CA 1
ATOM 1279 C C . SER A 1 158 ? 8.571 6.318 11.498 1.00 11.50 159 SER A C 1
ATOM 1280 O O . SER A 1 158 ? 8.430 6.394 10.280 1.00 12.13 159 SER A O 1
ATOM 1283 N N . ALA A 1 159 ? 9.581 6.896 12.142 1.00 12.51 160 ALA A N 1
ATOM 1284 C CA . ALA A 1 159 ? 10.613 7.614 11.404 1.00 14.08 160 ALA A CA 1
ATOM 1285 C C . ALA A 1 159 ? 11.389 6.609 10.561 1.00 15.36 160 ALA A C 1
ATOM 1286 O O . ALA A 1 159 ? 11.985 6.964 9.544 1.00 16.42 160 ALA A O 1
ATOM 1288 N N . LEU A 1 160 ? 11.369 5.350 10.990 1.00 16.15 161 LEU A N 1
ATOM 1289 C CA . LEU A 1 160 ? 12.073 4.287 10.280 1.00 19.40 161 LEU A CA 1
ATOM 1290 C C . LEU A 1 160 ? 11.459 4.019 8.911 1.00 19.57 161 LEU A C 1
ATOM 1291 O O . LEU A 1 160 ? 12.163 3.998 7.898 1.00 22.60 161 LEU A O 1
ATOM 1296 N N . THR A 1 161 ? 10.146 3.815 8.884 1.00 19.29 162 THR A N 1
ATOM 1297 C CA . THR A 1 161 ? 9.441 3.529 7.638 1.00 19.75 162 THR A CA 1
ATOM 1298 C C . THR A 1 161 ? 8.938 4.797 6.957 1.00 21.19 162 THR A C 1
ATOM 1299 O O . THR A 1 161 ? 8.643 4.791 5.760 1.00 22.31 162 THR A O 1
ATOM 1303 N N . GLY A 1 162 ? 8.840 5.878 7.726 1.00 19.54 163 GLY A N 1
ATOM 1304 C CA . GLY A 1 162 ? 8.356 7.136 7.186 1.00 18.35 163 GLY A CA 1
ATOM 1305 C C . GLY A 1 162 ? 6.853 7.297 7.350 1.00 17.40 163 GLY A C 1
ATOM 1306 O O . GLY A 1 162 ? 6.304 8.367 7.093 1.00 17.85 163 GLY A O 1
ATOM 1307 N N . GLU A 1 163 ? 6.180 6.238 7.789 1.00 16.97 164 GLU A N 1
ATOM 1308 C CA . GLU A 1 163 ? 4.730 6.288 7.964 1.00 18.06 164 GLU A CA 1
ATOM 1309 C C . GLU A 1 163 ? 4.293 7.357 8.962 1.00 16.23 164 GLU A C 1
ATOM 1310 O O . GLU A 1 163 ? 4.843 7.454 10.060 1.00 16.19 164 GLU A O 1
ATOM 1316 N N . GLY A 1 164 ? 3.309 8.162 8.561 1.00 14.52 165 GLY A N 1
ATOM 1317 C CA . GLY A 1 164 ? 2.779 9.207 9.425 1.00 13.42 165 GLY A CA 1
ATOM 1318 C C . GLY A 1 164 ? 3.567 10.501 9.525 1.00 13.49 165 GLY A C 1
ATOM 1319 O O . GLY A 1 164 ? 3.053 11.508 10.025 1.00 11.81 165 GLY A O 1
ATOM 1320 N N . VAL A 1 165 ? 4.806 10.495 9.049 1.00 12.23 166 VAL A N 1
ATOM 1321 C CA . VAL A 1 165 ? 5.627 11.692 9.131 1.00 12.72 166 VAL A CA 1
ATOM 1322 C C . VAL A 1 165 ? 5.074 12.836 8.288 1.00 12.57 166 VAL A C 1
ATOM 1323 O O . VAL A 1 165 ? 4.996 13.972 8.758 1.00 12.29 166 VAL A O 1
ATOM 1327 N N . GLN A 1 166 ? 4.674 12.550 7.054 1.00 14.01 167 GLN A N 1
ATOM 1328 C CA . GLN A 1 166 ? 4.134 13.610 6.208 1.00 14.67 167 GLN A CA 1
ATOM 1329 C C . GLN A 1 166 ? 2.814 14.150 6.757 1.00 14.54 167 GLN A C 1
ATOM 1330 O O . GLN A 1 166 ? 2.549 15.348 6.663 1.00 14.28 167 GLN A O 1
ATOM 1336 N N . ASP A 1 167 ? 1.988 13.271 7.323 1.00 15.73 168 ASP A N 1
ATOM 1337 C CA . ASP A 1 167 ? 0.716 13.697 7.902 1.00 15.42 168 ASP A CA 1
ATOM 1338 C C . ASP A 1 167 ? 0.990 14.699 9.015 1.00 14.55 168 ASP A C 1
ATOM 1339 O O . ASP A 1 167 ? 0.254 15.671 9.191 1.00 15.13 168 ASP A O 1
ATOM 1344 N N . GLY A 1 168 ? 2.054 14.445 9.773 1.00 13.07 169 GLY A N 1
ATOM 1345 C CA . GLY A 1 168 ? 2.421 15.345 10.847 1.00 12.85 169 GLY A CA 1
ATOM 1346 C C . GLY A 1 168 ? 2.886 16.674 10.285 1.00 12.55 169 GLY A C 1
ATOM 1347 O O . GLY A 1 168 ? 2.511 17.732 10.790 1.00 13.52 169 GLY A O 1
ATOM 1348 N N . MET A 1 169 ? 3.693 16.630 9.230 1.00 12.78 170 MET A N 1
ATOM 1349 C CA . MET A 1 169 ? 4.180 17.867 8.632 1.00 15.42 170 MET A CA 1
ATOM 1350 C C . MET A 1 169 ? 3.042 18.648 7.978 1.00 16.28 170 MET A C 1
ATOM 1351 O O . MET A 1 169 ? 3.104 19.874 7.882 1.00 15.21 170 MET A O 1
ATOM 1356 N N . ASN A 1 170 ? 1.998 17.949 7.535 1.00 14.88 171 ASN A N 1
ATOM 1357 C CA . ASN A 1 170 ? 0.871 18.646 6.926 1.00 16.98 171 ASN A CA 1
ATOM 1358 C C . ASN A 1 170 ? 0.190 19.497 7.989 1.00 17.10 171 ASN A C 1
ATOM 1359 O O . ASN A 1 170 ? -0.260 20.610 7.714 1.00 17.88 171 ASN A O 1
ATOM 1364 N N . TRP A 1 171 ? 0.123 18.980 9.212 1.00 15.20 172 TRP A N 1
ATOM 1365 C CA . TRP A 1 171 ? -0.485 19.734 10.297 1.00 15.53 172 TRP A CA 1
ATOM 1366 C C . TRP A 1 171 ? 0.387 20.957 10.590 1.00 16.12 172 TRP A C 1
ATOM 1367 O O . TRP A 1 171 ? -0.122 22.055 10.810 1.00 17.14 172 TRP A O 1
ATOM 1378 N N . VAL A 1 172 ? 1.704 20.761 10.593 1.00 16.21 173 VAL A N 1
ATOM 1379 C CA . VAL A 1 172 ? 2.633 21.857 10.857 1.00 16.22 173 VAL A CA 1
ATOM 1380 C C . VAL A 1 172 ? 2.423 22.989 9.858 1.00 18.24 173 VAL A C 1
ATOM 1381 O O . VAL A 1 172 ? 2.381 24.162 10.235 1.00 18.67 173 VAL A O 1
ATOM 1385 N N . CYS A 1 173 ? 2.282 22.630 8.588 1.00 19.07 174 CYS A N 1
ATOM 1386 C CA . CYS A 1 173 ? 2.092 23.620 7.537 1.00 22.68 174 CYS A CA 1
ATOM 1387 C C . CYS A 1 173 ? 0.792 24.409 7.660 1.00 24.59 174 CYS A C 1
ATOM 1388 O O . CYS A 1 173 ? 0.726 25.565 7.244 1.00 25.24 174 CYS A O 1
ATOM 1391 N N . LYS A 1 174 ? -0.235 23.795 8.238 1.00 25.47 175 LYS A N 1
ATOM 1392 C CA . LYS A 1 174 ? -1.519 24.469 8.413 1.00 27.14 175 LYS A CA 1
ATOM 1393 C C . LYS A 1 174 ? -1.509 25.401 9.620 1.00 28.36 175 LYS A C 1
ATOM 1394 O O . LYS A 1 174 ? -2.378 26.262 9.751 1.00 28.24 175 LYS A O 1
ATOM 1400 N N . ASN A 1 175 ? -0.526 25.232 10.500 1.00 28.49 176 ASN A N 1
ATOM 1401 C CA . ASN A 1 175 ? -0.452 26.042 11.710 1.00 31.30 176 ASN A CA 1
ATOM 1402 C C . ASN A 1 175 ? 0.768 26.943 11.860 1.00 33.23 176 ASN A C 1
ATOM 1403 O O . ASN A 1 175 ? 1.110 27.343 12.974 1.00 34.36 176 ASN A O 1
ATOM 1408 N N . VAL A 1 176 ? 1.426 27.269 10.753 1.00 36.35 177 VAL A N 1
ATOM 1409 C CA . VAL A 1 176 ? 2.587 28.149 10.825 1.00 39.21 177 VAL A CA 1
ATOM 1410 C C . VAL A 1 176 ? 2.124 29.586 11.038 1.00 40.83 177 VAL A C 1
ATOM 1411 O O . VAL A 1 176 ? 2.306 30.102 12.162 1.00 42.12 177 VAL A O 1
#